Protein AF-A0A060Z4D3-F1 (afdb_monomer)

Radius of gyration: 45.04 Å; Cα contacts (8 Å, |Δi|>4): 225; chains: 1; bounding box: 131×86×107 Å

Solvent-accessible surface area (backbone atoms only — not comparable to full-atom values): 20464 Å² total; per-residue (Å²): 138,86,84,86,81,89,75,94,63,102,64,92,80,82,84,79,84,83,89,61,101,73,79,96,74,87,75,83,79,79,86,71,91,67,90,70,78,66,70,62,70,89,74,88,82,83,79,64,66,68,17,53,52,21,25,15,43,78,57,54,63,92,72,53,80,40,91,81,66,85,78,50,66,38,70,35,57,92,67,20,17,22,75,50,76,39,53,54,74,52,42,72,42,58,60,26,70,83,27,34,21,38,73,72,40,81,51,41,37,49,35,67,27,40,33,52,59,49,34,94,73,32,38,68,62,90,91,60,97,49,67,85,60,59,30,43,64,69,72,80,82,74,84,71,83,74,76,78,78,81,80,88,83,83,87,84,88,84,82,88,82,86,88,84,89,82,85,85,80,92,78,96,79,86,70,67,63,69,59,44,50,72,51,47,52,59,50,51,49,51,56,48,52,51,49,53,51,50,48,52,54,33,51,75,72,71,43,77,86,68,89,71,65,91,67,89,77,92,75,90,85,60,81,69,66,54,61,53,52,50,55,51,51,51,53,50,52,50,56,51,52,50,54,51,51,53,52,50,55,50,52,52,55,49,50,52,52,50,54,52,51,50,57,50,52,53,52,52,52,52,51,51,52,52,53,49,56,50,53,52,51,52,52,52,52,51,52,50,54,50,52,52,52,52,49,53,53,52,49,55,49,53,52,52,52,51,52,52,50,52,51,53,51,51,50,51,50,51,54,55,58,62,66,69,73,116

InterPro domains:
  IPR001368 TNFR/NGFR cysteine-rich region [SM00208] (76-115)
  IPR022248 TNF receptor family, RELT [PF12606] (179-219)
  IPR022333 Tumour necrosis factor receptor 19-like [PR01970] (101-122)
  IPR022333 Tumour necrosis factor receptor 19-like [PR01970] (164-179)
  IPR022333 Tumour necrosis factor receptor 19-like [PTHR47397] (24-228)
  IPR034048 Tumor necrosis factor receptor 19-like, N-terminal [cd13419] (45-136)

pLDDT: mean 71.43, std 21.52, range [27.19, 95.5]

Secondary structure (DSSP, 8-state):
--------SSS---------SS------------------SSSS---PPPB-TTEEESS-GGG---TT----EEEPPTTEE--SSBSSPPEEP--TTTTTEEEEE--BTTBPPEEEEEPTTEEPPTT---TTSPPEEPPP---------------------------------SSHHHHHHHHHHHHHHHHHHHHHHHHHHHHHTT-------S--------THHHHHHHHHHHHHHHHHHHHHHHHHHHHHHHHHHHHHHHHHHHHHHHHHHHHHHHHHHHHHHHHHHHHHHHHHHHHHHHHHHHHHHHHHHHHHHHHHHHTT--

Nearest PDB structures (foldseek):
  5wiw-assembly1_A  TM=8.887E-01  e=3.254E-05  Mus musculus
  5wiw-assembly2_B  TM=8.970E-01  e=5.404E-05  Mus musculus
  5wi8-assembly1_A  TM=8.986E-01  e=4.976E-04  Mus musculus

Mean predicted aligned error: 24.09 Å

Organism: Oncorhynchus mykiss (NCBI:txid8022)

Structure (mmCIF, N/CA/C/O backbone):
data_AF-A0A060Z4D3-F1
#
_entry.id   AF-A0A060Z4D3-F1
#
loop_
_atom_site.group_PDB
_atom_site.id
_atom_site.type_symbol
_atom_site.label_atom_id
_atom_site.label_alt_id
_atom_site.label_comp_id
_atom_site.label_asym_id
_atom_site.label_entity_id
_atom_site.label_seq_id
_atom_site.pdbx_PDB_ins_code
_atom_site.Cartn_x
_atom_site.Cartn_y
_atom_site.Cartn_z
_atom_site.occupancy
_atom_site.B_iso_or_equiv
_atom_site.auth_seq_id
_atom_site.auth_comp_id
_atom_site.auth_asym_id
_atom_site.auth_atom_id
_atom_site.pdbx_PDB_model_num
ATOM 1 N N . SER A 1 1 ? -32.459 4.961 40.097 1.00 31.23 1 SER A N 1
ATOM 2 C CA . SER A 1 1 ? -32.745 3.635 39.519 1.00 31.23 1 SER A CA 1
ATOM 3 C C . SER A 1 1 ? -34.095 3.680 38.837 1.00 31.23 1 SER A C 1
ATOM 5 O O . SER A 1 1 ? -35.096 3.783 39.531 1.00 31.23 1 SER A O 1
ATOM 7 N N . CYS A 1 2 ? -34.129 3.691 37.505 1.00 33.59 2 CYS A N 1
ATOM 8 C CA . CYS A 1 2 ? -35.377 3.679 36.741 1.00 33.59 2 CYS A CA 1
ATOM 9 C C . CYS A 1 2 ? -35.717 2.227 36.400 1.00 33.59 2 CYS A C 1
ATOM 11 O O . CYS A 1 2 ? -34.877 1.517 35.851 1.00 33.59 2 CYS A O 1
ATOM 13 N N . VAL A 1 3 ? -36.917 1.777 36.756 1.00 31.47 3 VAL A N 1
ATOM 14 C CA . VAL A 1 3 ? -37.418 0.454 36.372 1.00 31.47 3 VAL A CA 1
ATOM 15 C C . VAL A 1 3 ? -38.403 0.664 35.229 1.00 31.47 3 VAL A C 1
ATOM 17 O O . VAL A 1 3 ? -39.475 1.224 35.432 1.00 31.47 3 VAL A O 1
ATOM 20 N N . CYS A 1 4 ? -38.024 0.247 34.023 1.00 36.81 4 CYS A N 1
ATOM 21 C CA . CYS A 1 4 ? -38.910 0.230 32.862 1.00 36.81 4 CYS A CA 1
ATOM 22 C C . CYS A 1 4 ? -39.644 -1.116 32.828 1.00 36.81 4 CYS A C 1
ATOM 24 O O . CYS A 1 4 ? -39.004 -2.165 32.751 1.00 36.81 4 CYS A O 1
ATOM 26 N N . VAL A 1 5 ? -40.975 -1.092 32.890 1.00 38.38 5 VAL A N 1
ATOM 27 C CA . VAL A 1 5 ? -41.817 -2.275 32.667 1.00 38.38 5 VAL A CA 1
ATOM 28 C C . VAL A 1 5 ? -42.540 -2.079 31.340 1.00 38.38 5 VAL A C 1
ATOM 30 O O . VAL A 1 5 ? -43.382 -1.194 31.216 1.00 38.38 5 VAL A O 1
ATOM 33 N N . CYS A 1 6 ? -42.191 -2.886 30.340 1.00 35.53 6 CYS A N 1
ATOM 34 C CA . CYS A 1 6 ? -42.840 -2.881 29.033 1.00 35.53 6 CYS A CA 1
ATOM 35 C C . CYS A 1 6 ? -44.000 -3.884 29.051 1.00 35.53 6 CYS A C 1
ATOM 37 O O . CYS A 1 6 ? -43.762 -5.089 29.132 1.00 35.53 6 CYS A O 1
ATOM 39 N N . VAL A 1 7 ? -45.242 -3.405 28.967 1.00 36.91 7 VAL A N 1
ATOM 40 C CA . VAL A 1 7 ? -46.417 -4.251 28.704 1.00 36.91 7 VAL A CA 1
ATOM 41 C C . VAL A 1 7 ? -46.910 -3.925 27.298 1.00 36.91 7 VAL A C 1
ATOM 43 O O . VAL A 1 7 ? -47.272 -2.788 27.006 1.00 36.91 7 VAL A O 1
ATOM 46 N N . CYS A 1 8 ? -46.868 -4.912 26.405 1.00 38.09 8 CYS A N 1
ATOM 47 C CA . CYS A 1 8 ? -47.249 -4.760 25.006 1.00 38.09 8 CYS A CA 1
ATOM 48 C C . CYS A 1 8 ? -48.776 -4.673 24.861 1.00 38.09 8 CYS A C 1
ATOM 50 O O . CYS A 1 8 ? -49.444 -5.698 24.762 1.00 38.09 8 CYS A O 1
ATOM 52 N N . VAL A 1 9 ? -49.321 -3.458 24.792 1.00 41.59 9 VAL A N 1
ATOM 53 C CA . VAL A 1 9 ? -50.637 -3.189 24.190 1.00 41.59 9 VAL A CA 1
ATOM 54 C C . VAL A 1 9 ? -50.490 -1.947 23.314 1.00 41.59 9 VAL A C 1
ATOM 56 O O . VAL A 1 9 ? -50.488 -0.847 23.839 1.00 41.59 9 VAL A O 1
ATOM 59 N N . CYS A 1 10 ? -50.271 -2.168 22.014 1.00 45.47 10 CYS A N 1
ATOM 60 C CA . CYS A 1 10 ? -50.339 -1.325 20.798 1.00 45.47 10 CYS A CA 1
ATOM 61 C C . CYS A 1 10 ? -50.338 0.231 20.816 1.00 45.47 10 CYS A C 1
ATOM 63 O O . CYS A 1 10 ? -50.524 0.819 19.756 1.00 45.47 10 CYS A O 1
ATOM 65 N N . VAL A 1 11 ? -50.079 0.933 21.917 1.00 41.41 11 VAL A N 1
ATOM 66 C CA . VAL A 1 11 ? -49.864 2.385 21.977 1.00 41.41 11 VAL A CA 1
ATOM 67 C C . VAL A 1 11 ? -48.803 2.644 23.045 1.00 41.41 11 VAL A C 1
ATOM 69 O O . VAL A 1 11 ? -49.048 2.484 24.239 1.00 41.41 11 VAL A O 1
ATOM 72 N N . CYS A 1 12 ? -47.593 3.007 22.627 1.00 40.62 12 CYS A N 1
ATOM 73 C CA . CYS A 1 12 ? -46.496 3.295 23.547 1.00 40.62 12 CYS A CA 1
ATOM 74 C C . CYS A 1 12 ? -46.730 4.651 24.230 1.00 40.62 12 CYS A C 1
ATOM 76 O O . CYS A 1 12 ? -46.346 5.689 23.697 1.00 40.62 12 CYS A O 1
ATOM 78 N N . VAL A 1 13 ? -47.355 4.657 25.409 1.00 43.16 13 VAL A N 1
ATOM 79 C CA . VAL A 1 13 ? -47.383 5.838 26.285 1.00 43.16 13 VAL A CA 1
ATOM 80 C C . VAL A 1 13 ? -46.196 5.749 27.241 1.00 43.16 13 VAL A C 1
ATOM 82 O O . VAL A 1 13 ? -46.214 4.989 28.207 1.00 43.16 13 VAL A O 1
ATOM 85 N N . CYS A 1 14 ? -45.142 6.513 26.963 1.00 44.59 14 CYS A N 1
ATOM 86 C CA . CYS A 1 14 ? -43.967 6.605 27.826 1.00 44.59 14 CYS A CA 1
ATOM 87 C C . CYS A 1 14 ? -44.149 7.765 28.816 1.00 44.59 14 CYS A C 1
ATOM 89 O O . CYS A 1 14 ? -44.070 8.926 28.422 1.00 44.59 14 CYS A O 1
ATOM 91 N N . VAL A 1 15 ? -44.374 7.469 30.100 1.00 44.62 15 VAL A N 1
ATOM 92 C CA . VAL A 1 15 ? -44.356 8.479 31.173 1.00 44.62 15 VAL A CA 1
ATOM 93 C C . VAL A 1 15 ? -42.999 8.427 31.870 1.00 44.62 15 VAL A C 1
ATOM 95 O O . VAL A 1 15 ? -42.682 7.461 32.562 1.00 44.62 15 VAL A O 1
ATOM 98 N N . CYS A 1 16 ? -42.186 9.465 31.683 1.00 44.50 16 CYS A N 1
ATOM 99 C CA . CYS A 1 16 ? -40.881 9.598 32.326 1.00 44.50 16 CYS A CA 1
ATOM 100 C C . CYS A 1 16 ? -41.020 10.433 33.607 1.00 44.50 16 CYS A C 1
ATOM 102 O O . CYS A 1 16 ? -41.331 11.619 33.536 1.00 44.50 16 CYS A O 1
ATOM 104 N N . VAL A 1 17 ? -40.763 9.837 34.776 1.00 42.69 17 VAL A N 1
ATOM 105 C CA . VAL A 1 17 ? -40.656 10.571 36.049 1.00 42.69 17 VAL A CA 1
ATOM 106 C C . VAL A 1 17 ? -39.181 10.684 36.422 1.00 42.69 17 VAL A C 1
ATOM 108 O O . VAL A 1 17 ? -38.545 9.700 36.800 1.00 42.69 17 VAL A O 1
ATOM 111 N N . CYS A 1 18 ? -38.629 11.888 36.302 1.00 42.16 18 CYS A N 1
ATOM 112 C CA . CYS A 1 18 ? -37.264 12.199 36.713 1.00 42.16 18 CYS A CA 1
ATOM 113 C C . CYS A 1 18 ? -37.275 12.674 38.172 1.00 42.16 18 CYS A C 1
ATOM 115 O O . CYS A 1 18 ? -37.871 13.704 38.474 1.00 42.16 18 CYS A O 1
ATOM 117 N N . VAL A 1 19 ? -36.605 11.953 39.075 1.00 44.62 19 VAL A N 1
ATOM 118 C CA . VAL A 1 19 ? -36.367 12.425 40.449 1.00 44.62 19 VAL A CA 1
ATOM 119 C C . VAL A 1 19 ? -34.944 12.966 40.529 1.00 44.62 19 VAL A C 1
ATOM 121 O O . VAL A 1 19 ? -34.000 12.234 40.819 1.00 44.62 19 VAL A O 1
ATOM 124 N N . SER A 1 20 ? -34.801 14.256 40.246 1.00 48.25 20 SER A N 1
ATOM 125 C CA . SER A 1 20 ? -33.625 15.046 40.617 1.00 48.25 20 SER A CA 1
ATOM 126 C C . SER A 1 20 ? -34.004 15.856 41.857 1.00 48.25 20 SER A C 1
ATOM 128 O O . SER A 1 20 ? -35.087 16.429 41.898 1.00 48.25 20 SER A O 1
ATOM 130 N N . LEU A 1 21 ? -33.146 15.878 42.880 1.00 49.09 21 LEU A N 1
ATOM 131 C CA . LEU A 1 21 ? -33.473 16.311 44.250 1.00 49.09 21 LEU A CA 1
ATOM 132 C C . LEU A 1 21 ? -33.907 17.777 44.447 1.00 49.09 21 LEU A C 1
ATOM 134 O O . LEU A 1 21 ? -34.144 18.162 45.584 1.00 49.09 21 LEU A O 1
ATOM 138 N N . PHE A 1 22 ? -34.076 18.588 43.406 1.00 51.06 22 PHE A N 1
ATOM 139 C CA . PHE A 1 22 ? -34.647 19.925 43.542 1.00 51.06 22 PHE A CA 1
ATOM 140 C C . PHE A 1 22 ? -35.508 20.268 42.319 1.00 51.06 22 PHE A C 1
ATOM 142 O O . PHE A 1 22 ? -35.027 20.261 41.191 1.00 51.06 22 PHE A O 1
ATOM 149 N N . VAL A 1 23 ? -36.768 20.626 42.599 1.00 47.84 23 VAL A N 1
ATOM 150 C CA . VAL A 1 23 ? -37.817 21.144 41.698 1.00 47.84 23 VAL A CA 1
ATOM 151 C C . VAL A 1 23 ? -38.606 20.086 40.908 1.00 47.84 23 VAL A C 1
ATOM 153 O O . VAL A 1 23 ? -38.237 19.640 39.826 1.00 47.84 23 VAL A O 1
ATOM 156 N N . SER A 1 24 ? -39.774 19.746 41.457 1.00 47.41 24 SER A N 1
ATOM 157 C CA . SER A 1 24 ? -40.829 18.947 40.834 1.00 47.41 24 SER A CA 1
ATOM 158 C C . SER A 1 24 ? -41.485 19.703 39.671 1.00 47.41 24 SER A C 1
ATOM 160 O O . SER A 1 24 ? -42.447 20.440 39.880 1.00 47.41 24 SER A O 1
ATOM 162 N N . LEU A 1 25 ? -41.006 19.504 38.442 1.00 44.41 25 LEU A N 1
ATOM 163 C CA . LEU A 1 25 ? -41.767 19.845 37.237 1.00 44.41 25 LEU A CA 1
ATOM 164 C C . LEU A 1 25 ? -42.077 18.559 36.463 1.00 44.41 25 LEU A C 1
ATOM 166 O O . LEU A 1 25 ? -41.190 17.924 35.896 1.00 44.41 25 LEU A O 1
ATOM 170 N N . ILE A 1 26 ? -43.346 18.153 36.474 1.00 44.41 26 ILE A N 1
ATOM 171 C CA . ILE A 1 26 ? -43.840 17.021 35.688 1.00 44.41 26 ILE A CA 1
ATOM 172 C C . ILE A 1 26 ? -44.127 17.549 34.278 1.00 44.41 26 ILE A C 1
ATOM 174 O O . ILE A 1 26 ? -45.159 18.176 34.050 1.00 44.41 26 ILE A O 1
ATOM 178 N N . CYS A 1 27 ? -43.223 17.312 33.327 1.00 41.12 27 CYS A N 1
ATOM 179 C CA . CYS A 1 27 ? -43.513 17.531 31.909 1.00 41.12 27 CYS A CA 1
ATOM 180 C C . CYS A 1 27 ? -44.218 16.292 31.344 1.00 41.12 27 CYS A C 1
ATOM 182 O O . CYS A 1 27 ? -43.591 15.252 31.147 1.00 41.12 27 CYS A O 1
ATOM 184 N N . VAL A 1 28 ? -45.521 16.402 31.073 1.00 41.00 28 VAL A N 1
ATOM 185 C CA . VAL A 1 28 ? -46.269 15.398 30.304 1.00 41.00 28 VAL A CA 1
ATOM 186 C C . VAL A 1 28 ? -46.227 15.807 28.834 1.00 41.00 28 VAL A C 1
ATOM 188 O O . VAL A 1 28 ? -46.957 16.697 28.407 1.00 41.00 28 VAL A O 1
ATOM 191 N N . CYS A 1 29 ? -45.355 15.171 28.055 1.00 40.72 29 CYS A N 1
ATOM 192 C CA . CYS A 1 29 ? -45.309 15.358 26.608 1.00 40.72 29 CYS A CA 1
ATOM 193 C C . CYS A 1 29 ? -46.289 14.377 25.952 1.00 40.72 29 CYS A C 1
ATOM 195 O O . CYS A 1 29 ? -46.019 13.179 25.889 1.00 40.72 29 CYS A O 1
ATOM 197 N N . VAL A 1 30 ? -47.426 14.872 25.461 1.00 39.94 30 VAL A N 1
ATOM 198 C CA . VAL A 1 30 ? -48.317 14.100 24.586 1.00 39.94 30 VAL A CA 1
ATOM 199 C C . VAL A 1 30 ? -47.843 14.303 23.151 1.00 39.94 30 VAL A C 1
ATOM 201 O O . VAL A 1 30 ? -48.068 15.357 22.561 1.00 39.94 30 VAL A O 1
ATOM 204 N N . CYS A 1 31 ? -47.167 13.308 22.580 1.00 36.72 31 CYS A N 1
ATOM 205 C CA . CYS A 1 31 ? -46.849 13.305 21.155 1.00 36.72 31 CYS A CA 1
ATOM 206 C C . CYS A 1 31 ? -48.092 12.869 20.368 1.00 36.72 31 CYS A C 1
ATOM 208 O O . CYS A 1 31 ? -48.265 11.696 20.045 1.00 36.72 31 CYS A O 1
ATOM 210 N N . SER A 1 32 ? -48.984 13.814 20.078 1.00 41.00 32 SER A N 1
ATOM 211 C CA . SER A 1 32 ? -49.997 13.647 19.037 1.00 41.00 32 SER A CA 1
ATOM 212 C C . SER A 1 32 ? -49.324 13.730 17.667 1.00 41.00 32 SER A C 1
ATOM 214 O O . SER A 1 32 ? -48.577 14.672 17.415 1.00 41.00 32 SER A O 1
ATOM 216 N N . GLY A 1 33 ? -49.599 12.723 16.831 1.00 50.44 33 GLY A N 1
ATOM 217 C CA . GLY A 1 33 ? -49.175 12.554 15.440 1.00 50.44 33 GLY A CA 1
ATOM 218 C C . GLY A 1 33 ? -48.503 13.758 14.784 1.00 50.44 33 GLY A C 1
ATOM 219 O O . GLY A 1 33 ? -49.156 14.717 14.386 1.00 50.44 33 GLY A O 1
ATOM 220 N N . GLY A 1 34 ? -47.196 13.646 14.603 1.00 35.75 34 GLY A N 1
ATOM 221 C CA . GLY A 1 34 ? -46.435 14.432 13.650 1.00 35.75 34 GLY A CA 1
ATOM 222 C C . GLY A 1 34 ? -45.446 13.482 13.004 1.00 35.75 34 GLY A C 1
ATOM 223 O O . GLY A 1 34 ? -44.707 12.800 13.711 1.00 35.75 34 GLY A O 1
ATOM 224 N N . THR A 1 35 ? -45.473 13.382 11.679 1.00 45.06 35 THR A N 1
ATOM 225 C CA . THR A 1 35 ? -44.441 12.716 10.885 1.00 45.06 35 THR A CA 1
ATOM 226 C C . THR A 1 35 ? -43.107 13.376 11.203 1.00 45.06 35 THR A C 1
ATOM 228 O O . THR A 1 35 ? -42.775 14.430 10.661 1.00 45.06 35 THR A O 1
ATOM 231 N N . VAL A 1 36 ? -42.370 12.790 12.141 1.00 33.16 36 VAL A N 1
ATOM 232 C CA . VAL A 1 36 ? -41.003 13.193 12.431 1.00 33.16 36 VAL A CA 1
ATOM 233 C C . VAL A 1 36 ? -40.194 12.757 11.220 1.00 33.16 36 VAL A C 1
ATOM 235 O O . VAL A 1 36 ? -39.995 11.564 10.997 1.00 33.16 36 VAL A O 1
ATOM 238 N N . ALA A 1 37 ? -39.792 13.726 10.399 1.00 42.56 37 ALA A N 1
ATOM 239 C CA . ALA A 1 37 ? -38.756 13.514 9.407 1.00 42.56 37 ALA A CA 1
ATOM 240 C C . ALA A 1 37 ? -37.524 13.007 10.163 1.00 42.56 37 ALA A C 1
ATOM 242 O O . ALA A 1 37 ? -36.901 13.747 10.925 1.00 42.56 37 ALA A O 1
ATOM 243 N N . VAL A 1 38 ? -37.247 11.710 10.025 1.00 35.78 38 VAL A N 1
ATOM 244 C CA . VAL A 1 38 ? -36.093 11.066 10.639 1.00 35.78 38 VAL A CA 1
ATOM 245 C C . VAL A 1 38 ? -34.863 11.690 10.003 1.00 35.78 38 VAL A C 1
ATOM 247 O O . VAL A 1 38 ? -34.553 11.463 8.835 1.00 35.78 38 VAL A O 1
ATOM 250 N N . GLN A 1 39 ? -34.185 12.527 10.779 1.00 37.69 39 GLN A N 1
ATOM 251 C CA . GLN A 1 39 ? -32.844 12.970 10.465 1.00 37.69 39 GLN A CA 1
ATOM 252 C C . GLN A 1 39 ? -31.949 11.732 10.532 1.00 37.69 39 GLN A C 1
ATOM 254 O O . GLN A 1 39 ? -31.724 11.180 11.611 1.00 37.69 39 GLN A O 1
ATOM 259 N N . CYS A 1 40 ? -31.487 11.263 9.375 1.00 40.09 40 CYS A N 1
ATOM 260 C CA . CYS A 1 40 ? -30.602 10.110 9.264 1.00 40.09 40 CYS A CA 1
ATOM 261 C C . CYS A 1 40 ? -29.236 10.431 9.896 1.00 40.09 40 CYS A C 1
ATOM 263 O O . CYS A 1 40 ? -28.285 10.793 9.213 1.00 40.09 40 CYS A O 1
ATOM 265 N N . ARG A 1 41 ? -29.113 10.270 11.219 1.00 44.12 41 ARG A N 1
ATOM 266 C CA . ARG A 1 41 ? -27.826 10.056 11.892 1.00 44.12 41 ARG A CA 1
ATOM 267 C C . ARG A 1 41 ? -27.754 8.592 12.298 1.00 44.12 41 ARG A C 1
ATOM 269 O O . ARG A 1 41 ? -28.087 8.241 13.422 1.00 44.12 41 ARG A O 1
ATOM 276 N N . TRP A 1 42 ? -27.393 7.786 11.299 1.00 48.72 42 TRP A N 1
ATOM 277 C CA . TRP A 1 42 ? -27.174 6.338 11.290 1.00 48.72 42 TRP A CA 1
ATOM 278 C C . TRP A 1 42 ? -27.560 5.604 12.589 1.00 48.72 42 TRP A C 1
ATOM 280 O O . TRP A 1 42 ? -26.774 5.462 13.524 1.00 48.72 42 TRP A O 1
ATOM 290 N N . GLY A 1 43 ? -28.816 5.162 12.611 1.00 39.72 43 GLY A N 1
ATOM 291 C CA . GLY A 1 43 ? -29.463 4.382 13.658 1.00 39.72 43 GLY A CA 1
ATOM 292 C C . GLY A 1 43 ? -30.906 4.131 13.222 1.00 39.72 43 GLY A C 1
ATOM 293 O O . GLY A 1 43 ? -31.718 5.040 13.296 1.00 39.72 43 GLY A O 1
ATOM 294 N N . GLU A 1 44 ? -31.156 2.929 12.693 1.00 41.31 44 GLU A N 1
ATOM 295 C CA . GLU A 1 44 ? -32.434 2.392 12.183 1.00 41.31 44 GLU A CA 1
ATOM 296 C C . GLU A 1 44 ? -33.148 3.212 11.078 1.00 41.31 44 GLU A C 1
ATOM 298 O O . GLU A 1 44 ? -33.860 4.175 11.342 1.00 41.31 44 GLU A O 1
ATOM 303 N N . GLY A 1 45 ? -33.024 2.762 9.815 1.00 52.31 45 GLY A N 1
ATOM 304 C CA . GLY A 1 45 ? -34.040 3.031 8.778 1.00 52.31 45 GLY A CA 1
ATOM 305 C C . GLY A 1 45 ? -33.664 3.882 7.556 1.00 52.31 45 GLY A C 1
ATOM 306 O O . GLY A 1 45 ? -34.564 4.258 6.811 1.00 52.31 45 GLY A O 1
ATOM 307 N N . CYS A 1 46 ? -32.389 4.184 7.295 1.00 57.62 46 CYS A N 1
ATOM 308 C CA . CYS A 1 46 ? -32.012 4.864 6.047 1.00 57.62 46 CYS A CA 1
ATOM 309 C C . CYS A 1 46 ? -32.007 3.848 4.888 1.00 57.62 46 CYS A C 1
ATOM 311 O O . CYS A 1 46 ? -31.155 2.963 4.846 1.00 57.62 46 CYS A O 1
ATOM 313 N N . VAL A 1 47 ? -32.982 3.946 3.979 1.00 65.00 47 VAL A N 1
ATOM 314 C CA . VAL A 1 47 ? -33.052 3.121 2.761 1.00 65.00 47 VAL A CA 1
ATOM 315 C C . VAL A 1 47 ? -32.155 3.764 1.706 1.00 65.00 47 VAL A C 1
ATOM 317 O O . VAL A 1 47 ? -32.453 4.857 1.225 1.00 65.00 47 VAL A O 1
ATOM 320 N N . CYS A 1 48 ? -31.035 3.116 1.384 1.00 74.88 48 CYS A N 1
ATOM 321 C CA . CYS A 1 48 ? -30.166 3.548 0.293 1.00 74.88 48 CYS A CA 1
ATOM 322 C C . CYS A 1 48 ? -30.846 3.271 -1.060 1.00 74.88 48 CYS A C 1
ATOM 324 O O . CYS A 1 48 ? -31.568 2.283 -1.208 1.00 74.88 48 CYS A O 1
ATOM 326 N N . LEU A 1 49 ? -30.625 4.146 -2.043 1.00 81.94 49 LEU A N 1
ATOM 327 C CA . LEU A 1 49 ? -31.089 3.910 -3.407 1.00 81.94 49 LEU A CA 1
ATOM 328 C C . LEU A 1 49 ? -30.196 2.859 -4.072 1.00 81.94 49 LEU A C 1
ATOM 330 O O . LEU A 1 49 ? -29.005 3.098 -4.254 1.00 81.94 49 LEU A O 1
ATOM 334 N N . GLU A 1 50 ? -30.791 1.743 -4.480 1.00 87.81 50 GLU A N 1
ATOM 335 C CA . GLU A 1 50 ? -30.110 0.716 -5.263 1.00 87.81 50 GLU A CA 1
ATOM 336 C C . GLU A 1 50 ? -30.159 1.060 -6.756 1.00 87.81 50 GLU A C 1
ATOM 338 O O . GLU A 1 50 ? -31.221 1.347 -7.325 1.00 87.81 50 GLU A O 1
ATOM 343 N N . CYS A 1 51 ? -28.993 1.034 -7.392 1.00 89.12 51 CYS A N 1
ATOM 344 C CA . CYS A 1 51 ? -28.815 1.327 -8.802 1.00 89.12 51 CYS A CA 1
ATOM 345 C C . CYS A 1 51 ? -28.489 0.047 -9.582 1.00 89.12 51 CYS A C 1
ATOM 347 O O . CYS A 1 51 ? -27.841 -0.858 -9.059 1.00 89.12 51 CYS A O 1
ATOM 349 N N . PRO A 1 52 ? -28.945 -0.065 -10.842 1.00 92.25 52 PRO A N 1
ATOM 350 C CA . PRO A 1 52 ? -28.597 -1.199 -11.686 1.00 92.25 52 PRO A CA 1
ATOM 351 C C . PRO A 1 52 ? -27.131 -1.153 -12.111 1.00 92.25 52 PRO A C 1
ATOM 353 O O . PRO A 1 52 ? -26.522 -0.085 -12.139 1.00 92.25 52 PRO A O 1
ATOM 356 N N . SER A 1 53 ? -26.609 -2.307 -12.541 1.00 94.62 53 SER A N 1
ATOM 357 C CA . SER A 1 53 ? -25.254 -2.424 -13.094 1.00 94.62 53 SER A CA 1
ATOM 358 C C . SER A 1 53 ? -24.949 -1.290 -14.079 1.00 94.62 53 SER A C 1
ATOM 360 O O . SER A 1 53 ? -25.808 -0.890 -14.875 1.00 94.62 53 SER A O 1
ATOM 362 N N . GLY A 1 54 ? -23.723 -0.783 -14.044 1.00 92.50 54 GLY A N 1
ATOM 363 C CA . GLY A 1 54 ? -23.300 0.371 -14.832 1.00 92.50 54 GLY A CA 1
ATOM 364 C C . GLY A 1 54 ? -23.845 1.719 -14.390 1.00 92.50 54 GLY A C 1
ATOM 365 O O . GLY A 1 54 ? -23.642 2.702 -15.110 1.00 92.50 54 GLY A O 1
ATOM 366 N N . GLN A 1 55 ? -24.490 1.788 -13.228 1.00 93.38 55 GLN A N 1
ATOM 367 C CA . GLN A 1 55 ? -24.897 3.035 -12.604 1.00 93.38 55 GLN A CA 1
ATOM 368 C C . GLN A 1 55 ? -24.488 3.077 -11.130 1.00 93.38 55 GLN A C 1
ATOM 370 O O . GLN A 1 55 ? -24.404 2.045 -10.474 1.00 93.38 55 GLN A O 1
ATOM 375 N N . GLU A 1 56 ? -24.275 4.285 -10.620 1.00 91.25 56 GLU A N 1
ATOM 376 C CA . GLU A 1 56 ? -24.037 4.576 -9.208 1.00 91.25 56 GLU A CA 1
ATOM 377 C C . GLU A 1 56 ? -24.953 5.702 -8.711 1.00 91.25 56 GLU A C 1
ATOM 379 O O . GLU A 1 56 ? -25.423 6.529 -9.504 1.00 91.25 56 GLU A O 1
ATOM 384 N N . PRO A 1 57 ? -25.211 5.780 -7.398 1.00 88.31 57 PRO A N 1
ATOM 385 C CA . PRO A 1 57 ? -25.890 6.921 -6.803 1.00 88.31 57 PRO A CA 1
ATOM 386 C C . PRO A 1 57 ? -25.062 8.210 -6.958 1.00 88.31 57 PRO A C 1
ATOM 388 O O . PRO A 1 57 ? -23.881 8.230 -6.624 1.00 88.31 57 PRO A O 1
ATOM 391 N N . ILE A 1 58 ? -25.688 9.325 -7.370 1.00 86.19 58 ILE A N 1
ATOM 392 C CA . ILE A 1 58 ? -25.011 10.644 -7.494 1.00 86.19 58 ILE A CA 1
ATOM 393 C C . ILE A 1 58 ? -24.324 11.078 -6.185 1.00 86.19 58 ILE A C 1
ATOM 395 O O . ILE A 1 58 ? -23.338 11.815 -6.196 1.00 86.19 58 ILE A O 1
ATOM 399 N N . LYS A 1 59 ? -24.857 10.638 -5.044 1.00 82.50 59 LYS A N 1
ATOM 400 C CA . LYS A 1 59 ? -24.254 10.814 -3.725 1.00 82.50 59 LYS A CA 1
ATOM 401 C C . LYS A 1 59 ? -24.142 9.461 -3.053 1.00 82.50 59 LYS A C 1
ATOM 403 O O . LYS A 1 59 ? -25.099 8.691 -3.054 1.00 82.50 59 LYS A O 1
ATOM 408 N N . ALA A 1 60 ? -22.997 9.214 -2.427 1.00 80.00 60 ALA A N 1
ATOM 409 C CA . ALA A 1 60 ? -22.800 8.044 -1.584 1.00 80.00 60 ALA A CA 1
ATOM 410 C C . ALA A 1 60 ? -23.908 7.945 -0.529 1.00 80.00 60 ALA A C 1
ATOM 412 O O . ALA A 1 60 ? -24.296 8.973 0.028 1.00 80.00 60 ALA A O 1
ATOM 413 N N . CYS A 1 61 ? -24.338 6.734 -0.166 1.00 75.19 61 CYS A N 1
ATOM 414 C CA . CYS A 1 61 ? -25.392 6.579 0.843 1.00 75.19 61 CYS A CA 1
ATOM 415 C C . CYS A 1 61 ? -25.043 7.241 2.198 1.00 75.19 61 CYS A C 1
ATOM 417 O O . CYS A 1 61 ? -25.920 7.758 2.884 1.00 75.19 61 CYS A O 1
ATOM 419 N N . TRP A 1 62 ? -23.758 7.320 2.563 1.00 69.56 62 TRP A N 1
ATOM 420 C CA . TRP A 1 62 ? -23.306 7.988 3.793 1.00 69.56 62 TRP A CA 1
ATOM 421 C C . TRP A 1 62 ? -23.349 9.526 3.741 1.00 69.56 62 TRP A C 1
ATOM 423 O O . TRP A 1 62 ? -23.210 10.170 4.777 1.00 69.56 62 TRP A O 1
ATOM 433 N N . GLN A 1 63 ? -23.527 10.117 2.556 1.00 71.88 63 GLN A N 1
ATOM 434 C CA . GLN A 1 63 ? -23.520 11.566 2.325 1.00 71.88 63 GLN A CA 1
ATOM 435 C C . GLN A 1 63 ? -24.936 12.149 2.151 1.00 71.88 63 GLN A C 1
ATOM 437 O O . GLN A 1 63 ? -25.096 13.320 1.812 1.00 71.88 63 GLN A O 1
ATOM 442 N N . VAL A 1 64 ? -25.971 11.331 2.355 1.00 68.12 64 VAL A N 1
ATOM 443 C CA . VAL A 1 64 ? -27.376 11.726 2.221 1.00 68.12 64 VAL A CA 1
ATOM 444 C C . VAL A 1 64 ? -27.832 12.389 3.518 1.00 68.12 64 VAL A C 1
ATOM 446 O O . VAL A 1 64 ? -27.894 11.746 4.564 1.00 68.12 64 VAL A O 1
ATOM 449 N N . GLU A 1 65 ? -28.165 13.678 3.459 1.00 63.09 65 GLU A N 1
ATOM 450 C CA . GLU A 1 65 ? -28.496 14.469 4.655 1.00 63.09 65 GLU A CA 1
ATOM 451 C C . GLU A 1 65 ? -29.962 14.311 5.108 1.00 63.09 65 GLU A C 1
ATOM 453 O O . GLU A 1 65 ? -30.306 14.707 6.226 1.00 63.09 65 GLU A O 1
ATOM 458 N N . GLY A 1 66 ? -30.836 13.675 4.309 1.00 56.41 66 GLY A N 1
ATOM 459 C CA . GLY A 1 66 ? -32.195 13.365 4.755 1.00 56.41 66 GLY A CA 1
ATOM 460 C C . GLY A 1 66 ? -33.146 12.709 3.738 1.00 56.41 66 GLY A C 1
ATOM 461 O O . GLY A 1 66 ? -32.845 12.616 2.550 1.00 56.41 66 GLY A O 1
ATOM 462 N N . PRO A 1 67 ? -34.344 12.296 4.199 1.00 52.28 67 PRO A N 1
ATOM 463 C CA . PRO A 1 67 ? -35.331 11.502 3.447 1.00 52.28 67 PRO A CA 1
ATOM 464 C C . PRO A 1 67 ? -36.079 12.257 2.327 1.00 52.28 67 PRO A C 1
ATOM 466 O O . PRO A 1 67 ? -36.981 11.697 1.709 1.00 52.28 67 PRO A O 1
ATOM 469 N N . GLY A 1 68 ? -35.744 13.527 2.080 1.00 55.34 68 GLY A N 1
ATOM 470 C CA . GLY A 1 68 ? -36.326 14.356 1.015 1.00 55.34 68 GLY A CA 1
ATOM 471 C C . GLY A 1 68 ? -35.378 14.625 -0.156 1.00 55.34 68 GLY A C 1
ATOM 472 O O . GLY A 1 68 ? -35.752 15.326 -1.094 1.00 55.34 68 GLY A O 1
ATOM 473 N N . GLU A 1 69 ? -34.152 14.103 -0.106 1.00 62.53 69 GLU A N 1
ATOM 474 C CA . GLU A 1 69 ? -33.189 14.265 -1.186 1.00 62.53 69 GLU A CA 1
ATOM 475 C C . GLU A 1 69 ? -33.426 13.194 -2.256 1.00 62.53 69 GLU A C 1
ATOM 477 O O . GLU A 1 69 ? -33.210 12.003 -2.035 1.00 62.53 69 GLU A O 1
ATOM 482 N N . ALA A 1 70 ? -33.916 13.614 -3.425 1.00 62.78 70 ALA A N 1
ATOM 483 C CA . ALA A 1 70 ? -34.146 12.725 -4.557 1.00 62.78 70 ALA A CA 1
ATOM 484 C C . ALA A 1 70 ? -32.804 12.305 -5.179 1.00 62.78 70 ALA A C 1
ATOM 486 O O . ALA A 1 70 ? -32.315 12.920 -6.129 1.00 62.78 70 ALA A O 1
ATOM 487 N N . ILE A 1 71 ? -32.202 11.254 -4.627 1.00 73.25 71 ILE A N 1
ATOM 488 C CA . ILE A 1 71 ? -31.022 10.603 -5.195 1.00 73.25 71 ILE A CA 1
ATOM 489 C C . ILE A 1 71 ? -31.443 9.949 -6.512 1.00 73.25 71 ILE A C 1
ATOM 491 O O . ILE A 1 71 ? -32.513 9.347 -6.612 1.00 73.25 71 ILE A O 1
ATOM 495 N N . ARG A 1 72 ? -30.616 10.091 -7.547 1.00 86.19 72 ARG A N 1
ATOM 496 C CA . ARG A 1 72 ? -30.812 9.423 -8.837 1.00 86.19 72 ARG A CA 1
ATOM 497 C C . ARG A 1 72 ? -29.572 8.602 -9.148 1.00 86.19 72 ARG A C 1
ATOM 499 O O . ARG A 1 72 ? -28.481 8.923 -8.676 1.00 86.19 72 ARG A O 1
ATOM 506 N N . CYS A 1 73 ? -29.762 7.572 -9.956 1.00 90.31 73 CYS A N 1
ATOM 507 C CA . CYS A 1 73 ? -28.666 6.801 -10.508 1.00 90.31 73 CYS A CA 1
ATOM 508 C C . CYS A 1 73 ? -28.063 7.548 -11.701 1.00 90.31 73 CYS A C 1
ATOM 510 O O . CYS A 1 73 ? -28.785 8.086 -12.546 1.00 90.31 73 CYS A O 1
ATOM 512 N N . GLN A 1 74 ? -26.740 7.587 -11.754 1.00 93.06 74 GLN A N 1
ATOM 513 C CA . GLN A 1 74 ? -25.955 8.136 -12.849 1.00 93.06 74 GLN A CA 1
ATOM 514 C C . GLN A 1 74 ? -25.070 7.033 -13.430 1.00 93.06 74 GLN A C 1
ATOM 516 O O . GLN A 1 74 ? -24.657 6.130 -12.716 1.00 93.06 74 GLN A O 1
ATOM 521 N N . SER A 1 75 ? -24.783 7.081 -14.732 1.00 95.06 75 SER A N 1
ATOM 522 C CA . SER A 1 75 ? -23.874 6.126 -15.374 1.00 95.06 75 SER A CA 1
ATOM 523 C C . SER A 1 75 ? -22.465 6.194 -14.788 1.00 95.06 75 SER A C 1
ATOM 525 O O . SER A 1 75 ? -21.955 7.293 -14.566 1.00 95.06 75 SER A O 1
ATOM 527 N N . CYS A 1 76 ? -21.828 5.030 -14.623 1.00 95.50 76 CYS A N 1
ATOM 528 C CA . CYS A 1 76 ? -20.453 4.953 -14.134 1.00 95.50 76 CYS A CA 1
ATOM 529 C C . CYS A 1 76 ? -19.506 5.832 -14.976 1.00 95.50 76 CYS A C 1
ATOM 531 O O . CYS A 1 76 ? -19.553 5.773 -16.214 1.00 95.50 76 CYS A O 1
ATOM 533 N N . PRO A 1 77 ? -18.620 6.621 -14.344 1.00 94.62 77 PRO A N 1
ATOM 534 C CA . PRO A 1 77 ? -17.612 7.401 -15.045 1.00 94.62 77 PRO A CA 1
ATOM 535 C C . PRO A 1 77 ? -16.601 6.501 -15.768 1.00 94.62 77 PRO A C 1
ATOM 537 O O . PRO A 1 77 ? -16.408 5.327 -15.437 1.00 94.62 77 PRO A O 1
ATOM 540 N N . ALA A 1 78 ? -15.925 7.066 -16.769 1.00 93.25 78 ALA A N 1
ATOM 541 C CA . ALA A 1 78 ? -14.944 6.338 -17.567 1.00 93.25 78 ALA A CA 1
ATOM 542 C C . ALA A 1 78 ? -13.838 5.728 -16.686 1.00 93.25 78 ALA A C 1
ATOM 544 O O . ALA A 1 78 ? -13.248 6.412 -15.852 1.00 93.25 78 ALA A O 1
ATOM 545 N N . GLY A 1 79 ? -13.547 4.443 -16.902 1.00 92.25 79 GLY A N 1
ATOM 546 C CA . GLY A 1 79 ? -12.573 3.690 -16.106 1.00 92.25 79 GLY A CA 1
ATOM 547 C C . GLY A 1 79 ? -13.139 3.060 -14.830 1.00 92.25 79 GLY A C 1
ATOM 548 O O . GLY A 1 79 ? -12.358 2.545 -14.032 1.00 92.25 79 GLY A O 1
ATOM 549 N N . THR A 1 80 ? -14.460 3.089 -14.627 1.00 95.06 80 THR A N 1
ATOM 550 C CA . THR A 1 80 ? -15.140 2.424 -13.506 1.00 95.06 80 THR A CA 1
ATOM 551 C C . THR A 1 80 ? -16.304 1.549 -13.979 1.00 95.06 80 THR A C 1
ATOM 553 O O . THR A 1 80 ? -16.778 1.689 -15.110 1.00 95.06 80 THR A O 1
ATOM 556 N N . PHE A 1 81 ? -16.758 0.636 -13.120 1.00 95.25 81 PHE A N 1
ATOM 557 C CA . PHE A 1 81 ? -17.873 -0.265 -13.381 1.00 95.25 81 PHE A CA 1
ATOM 558 C C . PHE A 1 81 ? -18.669 -0.613 -12.124 1.00 95.25 81 PHE A C 1
ATOM 560 O O . PHE A 1 81 ? -18.161 -0.544 -11.006 1.00 95.25 81 PHE A O 1
ATOM 567 N N . SER A 1 82 ? -19.905 -1.052 -12.333 1.00 95.31 82 SER A N 1
ATOM 568 C CA . SER A 1 82 ? -20.723 -1.726 -11.327 1.00 95.31 82 SER A CA 1
ATOM 569 C C . SER A 1 82 ? -21.354 -2.962 -11.965 1.00 95.31 82 SER A C 1
ATOM 571 O O . SER A 1 82 ? -21.994 -2.858 -13.015 1.00 95.31 82 SER A O 1
ATOM 573 N N . ASP A 1 83 ? -21.124 -4.129 -11.371 1.00 93.62 83 ASP A N 1
ATOM 574 C CA . ASP A 1 83 ? -21.570 -5.439 -11.854 1.00 93.62 83 ASP A CA 1
ATOM 575 C C . ASP A 1 83 ? -22.828 -5.959 -11.139 1.00 93.62 83 ASP A C 1
ATOM 577 O O . ASP A 1 83 ? -23.448 -6.918 -11.604 1.00 93.62 83 ASP A O 1
ATOM 581 N N . SER A 1 84 ? -23.240 -5.310 -10.050 1.00 89.06 84 SER A N 1
ATOM 582 C CA . SER A 1 84 ? -24.377 -5.700 -9.213 1.00 89.06 84 SER A CA 1
ATOM 583 C C . SER A 1 84 ? -25.471 -4.630 -9.146 1.00 89.06 84 SER A C 1
ATOM 585 O O . SER A 1 84 ? -25.333 -3.518 -9.652 1.00 89.06 84 SER A O 1
ATOM 587 N N . TYR A 1 85 ? -26.622 -5.023 -8.595 1.00 90.38 85 TYR A N 1
ATOM 588 C CA . TYR A 1 85 ? -27.714 -4.118 -8.241 1.00 90.38 85 TYR A CA 1
ATOM 589 C C . TYR A 1 85 ? -27.542 -3.745 -6.768 1.00 90.38 85 TYR A C 1
ATOM 591 O O . TYR A 1 85 ? -27.929 -4.520 -5.895 1.00 90.38 85 TYR A O 1
ATOM 599 N N . ASP A 1 86 ? -26.871 -2.630 -6.495 1.00 84.88 86 ASP A N 1
ATOM 600 C CA . ASP A 1 86 ? -26.498 -2.228 -5.139 1.00 84.88 86 ASP A CA 1
ATOM 601 C C . ASP A 1 86 ? -26.478 -0.701 -4.971 1.00 84.88 86 ASP A C 1
ATOM 603 O O . ASP A 1 86 ? -26.787 0.063 -5.886 1.00 84.88 86 ASP A O 1
ATOM 607 N N . SER A 1 87 ? -26.203 -0.257 -3.745 1.00 86.44 87 SER A N 1
ATOM 608 C CA . SER A 1 87 ? -26.098 1.162 -3.380 1.00 86.44 87 SER A CA 1
ATOM 609 C C . SER A 1 87 ? -24.647 1.660 -3.333 1.00 86.44 87 SER A C 1
ATOM 611 O O . SER A 1 87 ? -24.387 2.729 -2.768 1.00 86.44 87 SER A O 1
ATOM 613 N N . ASP A 1 88 ? -23.700 0.876 -3.853 1.00 87.56 88 ASP A N 1
ATOM 614 C CA . ASP A 1 88 ? -22.281 1.206 -3.817 1.00 87.56 88 ASP A CA 1
ATOM 615 C C . ASP A 1 88 ? -21.910 2.161 -4.966 1.00 87.56 88 ASP A C 1
ATOM 617 O O . ASP A 1 88 ? -22.638 2.346 -5.943 1.00 87.56 88 ASP A O 1
ATOM 621 N N . GLN A 1 89 ? -20.752 2.810 -4.835 1.00 91.19 89 GLN A N 1
ATOM 622 C CA . GLN A 1 89 ? -20.153 3.585 -5.927 1.00 91.19 89 GLN A CA 1
ATOM 623 C C . GLN A 1 89 ? -19.446 2.667 -6.927 1.00 91.19 89 GLN A C 1
ATOM 625 O O . GLN A 1 89 ? -18.978 1.580 -6.568 1.00 91.19 89 GLN A O 1
ATOM 630 N N . CYS A 1 90 ? -19.312 3.128 -8.173 1.00 94.12 90 CYS A N 1
ATOM 631 C CA . CYS A 1 90 ? -18.642 2.375 -9.225 1.00 94.12 90 CYS A CA 1
ATOM 632 C C . CYS A 1 90 ? -17.174 2.109 -8.854 1.0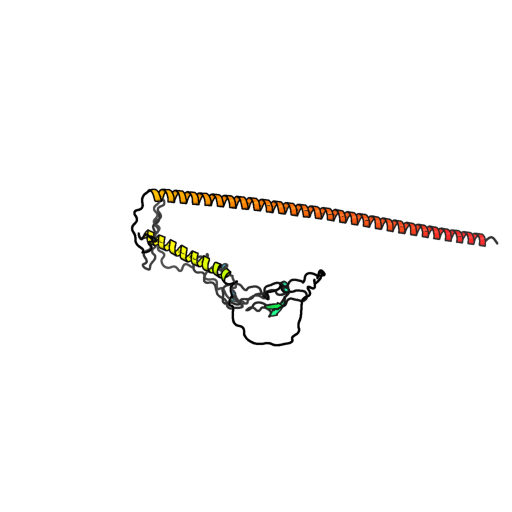0 94.12 90 CYS A C 1
ATOM 634 O O . CYS A 1 90 ? -16.429 2.978 -8.394 1.00 94.12 90 CYS A O 1
ATOM 636 N N . ARG A 1 91 ? -16.736 0.872 -9.083 1.00 94.56 91 ARG A N 1
ATOM 637 C CA . ARG A 1 91 ? -15.389 0.388 -8.771 1.00 94.56 91 ARG A CA 1
ATOM 638 C C . ARG A 1 91 ? -14.455 0.653 -9.950 1.00 94.56 91 ARG A C 1
ATOM 640 O O . ARG A 1 91 ? -14.888 0.527 -11.092 1.00 94.56 91 ARG A O 1
ATOM 647 N N . PRO A 1 92 ? -13.178 0.994 -9.731 1.00 95.06 92 PRO A N 1
ATOM 648 C CA . PRO A 1 92 ? -12.236 1.207 -10.826 1.00 95.06 92 PRO A CA 1
ATOM 649 C C . PRO A 1 92 ? -11.947 -0.090 -11.590 1.00 95.06 92 PRO A C 1
ATOM 651 O O . PRO A 1 92 ? -11.882 -1.166 -10.994 1.00 95.06 92 PRO A O 1
ATOM 654 N N . HIS A 1 93 ? -11.719 0.020 -12.900 1.00 94.56 93 HIS A N 1
ATOM 655 C CA . HIS A 1 93 ? -11.301 -1.110 -13.729 1.00 94.56 93 HIS A CA 1
ATOM 656 C C . HIS A 1 93 ? -9.902 -1.616 -13.353 1.00 94.56 93 HIS A C 1
ATOM 658 O O . HIS A 1 93 ? -8.975 -0.848 -13.070 1.00 94.56 93 HIS A O 1
ATOM 664 N N . SER A 1 94 ? -9.718 -2.926 -13.468 1.00 91.94 94 SER A N 1
ATOM 665 C CA . SER A 1 94 ? -8.439 -3.613 -13.380 1.00 91.94 94 SER A CA 1
ATOM 666 C C . SER A 1 94 ? -7.454 -3.073 -14.419 1.00 91.94 94 SER A C 1
ATOM 668 O O . SER A 1 94 ? -7.592 -3.245 -15.631 1.00 91.94 94 SER A O 1
ATOM 670 N N . SER A 1 95 ? -6.394 -2.429 -13.936 1.00 92.06 95 SER A N 1
ATOM 671 C CA . SER A 1 95 ? -5.358 -1.842 -14.786 1.00 92.06 95 SER A CA 1
ATOM 672 C C . SER A 1 95 ? -4.320 -2.889 -15.207 1.00 92.06 95 SER A C 1
ATOM 674 O O . SER A 1 95 ? -3.265 -3.026 -14.587 1.00 92.06 95 SER A O 1
ATOM 676 N N . CYS A 1 96 ? -4.584 -3.617 -16.298 1.00 90.25 96 CYS A N 1
ATOM 677 C CA . CYS A 1 96 ? -3.708 -4.702 -16.771 1.00 90.25 96 CYS A CA 1
ATOM 678 C C . CYS A 1 96 ? -2.267 -4.266 -17.064 1.00 90.25 96 CYS A C 1
ATOM 680 O O . CYS A 1 96 ? -1.339 -5.052 -16.873 1.00 90.25 96 CYS A O 1
ATOM 682 N N . GLY A 1 97 ? -2.067 -3.007 -17.468 1.00 89.12 97 GLY A N 1
ATOM 683 C CA . GLY A 1 97 ? -0.733 -2.441 -17.670 1.00 89.12 97 GLY A CA 1
ATOM 684 C C . GLY A 1 97 ? 0.112 -2.447 -16.393 1.00 89.12 97 GLY A C 1
ATOM 685 O O . GLY A 1 97 ? 1.278 -2.824 -16.440 1.00 89.12 97 GLY A O 1
ATOM 686 N N . VAL A 1 98 ? -0.491 -2.136 -15.241 1.00 89.19 98 VAL A N 1
ATOM 687 C CA . VAL A 1 98 ? 0.188 -2.155 -13.930 1.00 89.19 98 VAL A CA 1
ATOM 688 C C . VAL A 1 98 ? 0.557 -3.585 -13.520 1.00 89.19 98 VAL A C 1
ATOM 690 O O . VAL A 1 98 ? 1.575 -3.812 -12.874 1.00 89.19 98 VAL A O 1
ATOM 693 N N . LEU A 1 99 ? -0.234 -4.569 -13.954 1.00 88.38 99 LEU A N 1
ATOM 694 C CA . LEU A 1 99 ? 0.028 -5.991 -13.728 1.00 88.38 99 LEU A CA 1
ATOM 695 C C . LEU A 1 99 ? 0.992 -6.607 -14.757 1.00 88.38 99 LEU A C 1
ATOM 697 O O . LEU A 1 99 ? 1.231 -7.814 -14.704 1.00 88.38 99 LEU A O 1
ATOM 701 N N . ASN A 1 100 ? 1.546 -5.821 -15.688 1.00 90.56 100 ASN A N 1
ATOM 702 C CA . ASN A 1 100 ? 2.342 -6.303 -16.822 1.00 90.56 100 ASN A CA 1
ATOM 703 C C . ASN A 1 100 ? 1.621 -7.399 -17.629 1.00 90.56 100 ASN A C 1
ATOM 705 O O . ASN A 1 100 ? 2.228 -8.400 -18.017 1.00 90.56 100 ASN A O 1
ATOM 709 N N . LYS A 1 101 ? 0.318 -7.222 -17.867 1.00 90.25 101 LYS A N 1
ATOM 710 C CA . LYS A 1 101 ? -0.548 -8.144 -18.615 1.00 90.25 101 LYS A CA 1
ATOM 711 C C . LYS A 1 101 ? -1.160 -7.474 -19.838 1.00 90.25 101 LYS A C 1
ATOM 713 O O . LYS A 1 101 ? -1.406 -6.269 -19.846 1.00 90.25 101 LYS A O 1
ATOM 718 N N . LYS A 1 102 ? -1.461 -8.272 -20.863 1.00 90.88 102 LYS A N 1
ATOM 719 C CA . LYS A 1 102 ? -2.234 -7.811 -22.023 1.00 90.88 102 LYS A CA 1
ATOM 720 C C . LYS A 1 102 ? -3.708 -7.643 -21.647 1.00 90.88 102 LYS A C 1
ATOM 722 O O . LYS A 1 102 ? -4.273 -8.503 -20.971 1.00 90.88 102 LYS A O 1
ATOM 727 N N . VAL A 1 103 ? -4.332 -6.557 -22.096 1.00 93.25 103 VAL A N 1
ATOM 728 C CA . VAL A 1 103 ? -5.790 -6.389 -21.996 1.00 93.25 103 VAL A CA 1
ATOM 729 C C . VAL A 1 103 ? -6.431 -7.342 -23.003 1.00 93.25 103 VAL A C 1
ATOM 731 O O . VAL A 1 103 ? -6.120 -7.276 -24.190 1.00 93.25 103 VAL A O 1
ATOM 734 N N . VAL A 1 104 ? -7.275 -8.255 -22.524 1.00 90.88 104 VAL A N 1
ATOM 735 C CA . VAL A 1 104 ? -8.032 -9.186 -23.378 1.00 90.88 104 VAL A CA 1
ATOM 736 C C . VAL A 1 104 ? -9.380 -8.577 -23.718 1.00 90.88 104 VAL A C 1
ATOM 738 O O . VAL A 1 104 ? -9.733 -8.475 -24.889 1.00 90.88 104 VAL A O 1
ATOM 741 N N . THR A 1 105 ? -10.084 -8.113 -22.690 1.00 91.62 105 THR A N 1
ATOM 742 C CA . THR A 1 105 ? -11.366 -7.428 -22.828 1.00 91.62 105 THR A CA 1
ATOM 743 C C . THR A 1 105 ? -11.286 -6.126 -22.054 1.00 91.62 105 THR A C 1
ATOM 745 O O . THR A 1 105 ? -10.948 -6.130 -20.869 1.00 91.62 105 THR A O 1
ATOM 748 N N . SER A 1 106 ? -11.567 -5.011 -22.720 1.00 92.44 106 SER A N 1
ATOM 749 C CA . SER A 1 106 ? -11.658 -3.709 -22.061 1.00 92.44 106 SER A CA 1
ATOM 750 C C . SER A 1 106 ? -12.834 -3.690 -21.086 1.00 92.44 106 SER A C 1
ATOM 752 O O . SER A 1 106 ? -13.877 -4.283 -21.364 1.00 92.44 106 SER A O 1
ATOM 754 N N . GLY A 1 107 ? -12.669 -2.997 -19.960 1.00 91.69 107 GLY A N 1
ATOM 755 C CA . GLY A 1 107 ? -13.752 -2.802 -19.004 1.00 91.69 107 GLY A CA 1
ATOM 756 C C . GLY A 1 107 ? -14.889 -1.984 -19.615 1.00 91.69 107 GLY A C 1
ATOM 757 O O . GLY A 1 107 ? -14.668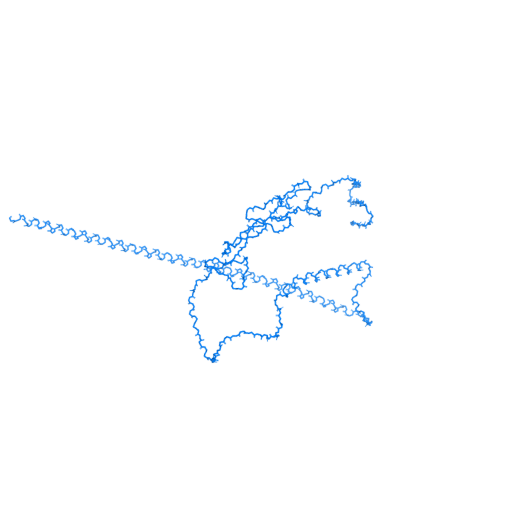 -1.112 -20.459 1.00 91.69 107 GLY A O 1
ATOM 758 N N . THR A 1 108 ? -16.112 -2.274 -19.189 1.00 93.25 108 THR A N 1
ATOM 759 C CA . THR A 1 108 ? -17.321 -1.528 -19.561 1.00 93.25 108 THR A CA 1
ATOM 760 C C . THR A 1 108 ? -17.919 -0.891 -18.312 1.00 93.25 108 THR A C 1
ATOM 762 O O . THR A 1 108 ? -17.454 -1.157 -17.209 1.00 93.25 108 THR A O 1
ATOM 765 N N . SER A 1 109 ? -18.975 -0.088 -18.437 1.00 94.19 109 SER A N 1
ATOM 766 C CA . SER A 1 109 ? -19.721 0.365 -17.255 1.00 94.19 109 SER A CA 1
ATOM 767 C C . SER A 1 109 ? -20.264 -0.810 -16.425 1.00 94.19 109 SER A C 1
ATOM 769 O O . SER A 1 109 ? -20.414 -0.678 -15.219 1.00 94.19 109 SER A O 1
ATOM 771 N N . HIS A 1 110 ? -20.506 -1.975 -17.031 1.00 93.88 110 HIS A N 1
ATOM 772 C CA . HIS A 1 110 ? -21.145 -3.125 -16.379 1.00 93.88 110 HIS A CA 1
ATOM 773 C C . HIS A 1 110 ? -20.168 -4.226 -15.948 1.00 93.88 110 HIS A C 1
ATOM 775 O O . HIS A 1 110 ? -20.575 -5.200 -15.324 1.00 93.88 110 HIS A O 1
ATOM 781 N N . SER A 1 111 ? -18.896 -4.137 -16.336 1.00 92.94 111 SER A N 1
ATOM 782 C CA . SER A 1 111 ? -17.948 -5.232 -16.147 1.00 92.94 111 SER A CA 1
ATOM 783 C C . SER A 1 111 ? -16.517 -4.739 -16.043 1.00 92.94 111 SER A C 1
ATOM 785 O O . SER A 1 111 ? -16.116 -3.804 -16.742 1.00 92.94 111 SER A O 1
ATOM 787 N N . ASP A 1 112 ? -15.721 -5.441 -15.246 1.00 94.44 112 ASP A N 1
ATOM 788 C CA . ASP A 1 112 ? -14.298 -5.158 -15.127 1.00 94.44 112 ASP A CA 1
ATOM 789 C C . ASP A 1 112 ? -13.523 -5.423 -16.434 1.00 94.44 112 ASP A C 1
ATOM 791 O O . ASP A 1 112 ? -13.960 -6.176 -17.311 1.00 94.44 112 ASP A O 1
ATOM 795 N N . ALA A 1 113 ? -12.337 -4.826 -16.547 1.00 92.69 113 ALA A N 1
ATOM 796 C CA . ALA A 1 113 ? -11.351 -5.164 -17.559 1.00 92.69 113 ALA A CA 1
ATOM 797 C C . ALA A 1 113 ? -10.719 -6.534 -17.270 1.00 92.69 113 ALA A C 1
ATOM 799 O O . ALA A 1 113 ? -10.278 -6.830 -16.159 1.00 92.69 113 ALA A O 1
ATOM 800 N N . VAL A 1 114 ? -10.616 -7.374 -18.299 1.00 92.12 114 VAL A N 1
ATOM 801 C CA . VAL A 1 114 ? -10.050 -8.721 -18.176 1.00 92.12 114 VAL A CA 1
ATOM 802 C C . VAL A 1 114 ? -8.605 -8.722 -18.654 1.00 92.12 114 VAL A C 1
ATOM 804 O O . VAL A 1 114 ? -8.312 -8.504 -19.834 1.00 92.12 114 VAL A O 1
ATOM 807 N N . CYS A 1 115 ? -7.697 -9.018 -17.727 1.00 91.69 115 CYS A N 1
ATOM 808 C CA . CYS A 1 115 ? -6.273 -9.147 -18.002 1.00 91.69 115 CYS A CA 1
ATOM 809 C C . CYS A 1 115 ? -5.915 -10.581 -18.393 1.00 91.69 115 CYS A C 1
ATOM 811 O O . CYS A 1 115 ? -6.254 -11.533 -17.692 1.00 91.69 115 CYS A O 1
ATOM 813 N N . GLY A 1 116 ? -5.191 -10.729 -19.498 1.00 87.38 116 GLY A N 1
ATOM 814 C CA . GLY A 1 116 ? -4.727 -12.016 -19.998 1.00 87.38 116 GLY A CA 1
ATOM 815 C C . GLY A 1 116 ? -3.298 -12.339 -19.584 1.00 87.38 116 GLY A C 1
ATOM 816 O O . GLY A 1 116 ? -2.850 -12.075 -18.463 1.00 87.38 116 GLY A O 1
ATOM 817 N N . ASP A 1 117 ? -2.581 -12.935 -20.532 1.00 88.00 117 ASP A N 1
ATOM 818 C CA . ASP A 1 117 ? -1.184 -13.325 -20.370 1.00 88.00 117 ASP A CA 1
ATOM 819 C C . ASP A 1 117 ? -0.256 -12.135 -20.114 1.00 88.00 117 ASP A C 1
ATOM 821 O O . ASP A 1 117 ? -0.562 -10.977 -20.415 1.00 88.00 117 ASP A O 1
ATOM 825 N N . CYS A 1 118 ? 0.911 -12.453 -19.565 1.00 89.25 118 CYS A N 1
ATOM 826 C CA . CYS A 1 118 ? 1.963 -11.486 -19.315 1.00 89.25 118 CYS A CA 1
ATOM 827 C C . CYS A 1 118 ? 2.454 -10.830 -20.612 1.00 89.25 118 CYS A C 1
ATOM 829 O O . CYS A 1 118 ? 2.516 -11.463 -21.668 1.00 89.25 118 CYS A O 1
ATOM 831 N N . LEU A 1 119 ? 2.819 -9.553 -20.516 1.00 89.00 119 LEU A N 1
ATOM 832 C CA . LEU A 1 119 ? 3.492 -8.822 -21.583 1.00 89.00 119 LEU A CA 1
ATOM 833 C C . LEU A 1 119 ? 4.882 -9.415 -21.853 1.00 89.00 119 LEU A C 1
ATOM 835 O O . LEU A 1 119 ? 5.480 -10.072 -20.998 1.00 89.00 119 LEU A O 1
ATOM 839 N N . TYR A 1 120 ? 5.411 -9.158 -23.050 1.00 85.44 120 TYR A N 1
ATOM 840 C CA . TYR A 1 120 ? 6.732 -9.633 -23.459 1.00 85.44 120 TYR A CA 1
ATOM 841 C C . TYR A 1 120 ? 7.817 -9.264 -22.431 1.00 85.44 120 TYR A C 1
ATOM 843 O O . TYR A 1 120 ? 7.948 -8.106 -22.039 1.00 85.44 120 TYR A O 1
ATOM 851 N N . GLY A 1 121 ? 8.600 -10.259 -21.999 1.00 83.69 121 GLY A N 1
ATOM 852 C CA . GLY A 1 121 ? 9.654 -10.102 -20.986 1.00 83.69 121 GLY A CA 1
ATOM 853 C C . GLY A 1 121 ? 9.201 -10.283 -19.530 1.00 83.69 121 GLY A C 1
ATOM 854 O O . GLY A 1 121 ? 10.040 -10.220 -18.628 1.00 83.69 121 GLY A O 1
ATOM 855 N N . PHE A 1 122 ? 7.911 -10.538 -19.293 1.00 84.00 122 PHE A N 1
ATOM 856 C CA . PHE A 1 122 ? 7.346 -10.832 -17.978 1.00 84.00 122 PHE A CA 1
ATOM 857 C C . PHE A 1 122 ? 6.759 -12.245 -17.935 1.00 84.00 122 PHE A C 1
ATOM 859 O O . PHE A 1 122 ? 6.244 -12.757 -18.927 1.00 84.00 122 PHE A O 1
ATOM 866 N N . HIS A 1 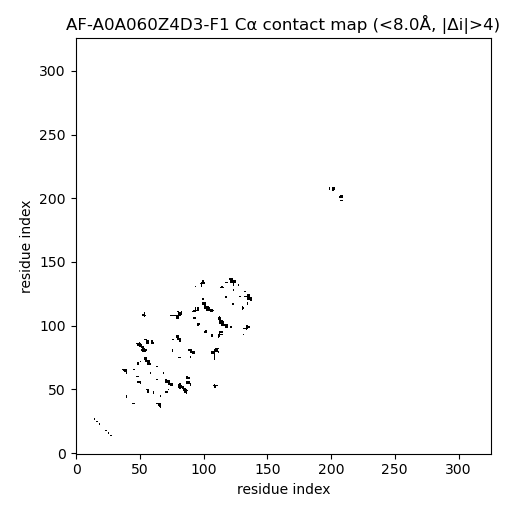123 ? 6.816 -12.874 -16.764 1.00 84.31 123 HIS A N 1
ATOM 867 C CA . HIS A 1 123 ? 6.358 -14.239 -16.538 1.00 84.31 123 HIS A CA 1
ATOM 868 C C . HIS A 1 123 ? 5.415 -14.299 -15.336 1.00 84.31 123 HIS A C 1
ATOM 870 O O . HIS A 1 123 ? 5.552 -13.539 -14.373 1.00 84.31 123 HIS A O 1
ATOM 876 N N . ALA A 1 124 ? 4.454 -15.220 -15.395 1.00 82.69 124 ALA A N 1
ATOM 877 C CA . ALA A 1 124 ? 3.620 -15.547 -14.251 1.00 82.69 124 ALA A CA 1
ATOM 878 C C . ALA A 1 124 ? 4.454 -16.341 -13.238 1.00 82.69 124 ALA A C 1
ATOM 880 O O . ALA A 1 124 ? 5.228 -17.224 -13.613 1.00 82.69 124 ALA A O 1
ATOM 881 N N . THR A 1 125 ? 4.292 -16.050 -11.951 1.00 75.00 125 THR A N 1
ATOM 882 C CA . THR A 1 125 ? 4.856 -16.890 -10.894 1.00 75.00 125 THR A CA 1
ATOM 883 C C . THR A 1 125 ? 4.205 -18.275 -10.954 1.00 75.00 125 THR A C 1
ATOM 885 O O . THR A 1 125 ? 2.985 -18.403 -11.091 1.00 75.00 125 THR A O 1
ATOM 888 N N . ALA A 1 126 ? 5.034 -19.323 -10.943 1.00 56.44 126 ALA A N 1
ATOM 889 C CA . ALA A 1 126 ? 4.598 -20.693 -11.196 1.00 56.44 126 ALA A CA 1
ATOM 890 C C . ALA A 1 126 ? 3.422 -21.094 -10.282 1.00 56.44 126 ALA A C 1
ATOM 892 O O . ALA A 1 126 ? 3.509 -20.992 -9.060 1.00 56.44 126 ALA A O 1
ATOM 893 N N . GLY A 1 127 ? 2.322 -21.553 -10.893 1.00 56.59 127 GLY A N 1
ATOM 894 C CA . GLY A 1 127 ? 1.185 -22.173 -10.204 1.00 56.59 127 GLY A CA 1
ATOM 895 C C . GLY A 1 127 ? -0.072 -21.317 -10.003 1.00 56.59 127 GLY A C 1
ATOM 896 O O . GLY A 1 127 ? -1.027 -21.820 -9.414 1.00 56.59 127 GLY A O 1
ATOM 897 N N . ARG A 1 128 ? -0.130 -20.053 -10.457 1.00 54.56 128 ARG A N 1
ATOM 898 C CA . ARG A 1 128 ? -1.331 -19.210 -10.269 1.00 54.56 128 ARG A CA 1
ATOM 899 C C . ARG A 1 128 ? -1.634 -18.329 -11.490 1.00 54.56 128 ARG A C 1
ATOM 901 O O . ARG A 1 128 ? -1.088 -17.243 -11.640 1.00 54.56 128 ARG A O 1
ATOM 908 N N . THR A 1 129 ? -2.560 -18.761 -12.344 1.00 56.25 129 THR A N 1
ATOM 909 C CA . THR A 1 129 ? -3.116 -17.973 -13.464 1.00 56.25 129 THR A CA 1
ATOM 910 C C . THR A 1 129 ? -4.312 -17.130 -13.007 1.00 56.25 129 THR A C 1
ATOM 912 O O . THR A 1 129 ? -5.413 -17.271 -13.529 1.00 56.25 129 THR A O 1
ATOM 915 N N . ALA A 1 130 ? -4.132 -16.285 -11.988 1.00 63.03 130 ALA A N 1
ATOM 916 C CA . ALA A 1 130 ? -5.182 -15.351 -11.572 1.00 63.03 130 ALA A CA 1
ATOM 917 C C . ALA A 1 130 ? -5.041 -14.018 -12.326 1.00 63.03 130 ALA A C 1
ATOM 919 O O . ALA A 1 130 ? -3.931 -13.490 -12.445 1.00 63.03 130 ALA A O 1
ATOM 920 N N . SER A 1 131 ? -6.158 -13.455 -12.797 1.00 63.31 131 SER A N 1
ATOM 921 C CA . SER A 1 131 ? -6.205 -12.165 -13.510 1.00 63.31 131 SER A CA 1
ATOM 922 C C . SER A 1 131 ? -5.637 -10.998 -12.690 1.00 63.31 131 SER A C 1
ATOM 924 O O . SER A 1 131 ? -5.164 -10.025 -13.265 1.00 63.31 131 SER A O 1
ATOM 926 N N . THR A 1 132 ? -5.619 -11.130 -11.361 1.00 66.50 132 THR A N 1
ATOM 927 C CA . THR A 1 132 ? -5.184 -10.112 -10.393 1.00 66.50 132 THR A CA 1
ATOM 928 C C . THR A 1 132 ? -3.699 -10.171 -10.019 1.00 66.50 132 THR A C 1
ATOM 930 O O . THR A 1 132 ? -3.201 -9.261 -9.362 1.00 66.50 132 THR A O 1
ATOM 933 N N . LEU A 1 133 ? -2.963 -11.221 -10.405 1.00 79.06 133 LEU A N 1
ATOM 934 C CA . LEU A 1 133 ? -1.544 -11.362 -10.051 1.00 79.06 133 LEU A CA 1
ATOM 935 C C . LEU A 1 133 ? -0.646 -10.636 -11.051 1.00 79.06 133 LEU A C 1
ATOM 937 O O . LEU A 1 133 ? -0.726 -10.892 -12.248 1.00 79.06 133 LEU A O 1
ATOM 941 N N . ALA A 1 134 ? 0.257 -9.787 -10.562 1.00 83.62 134 ALA A N 1
ATOM 942 C CA . ALA A 1 134 ? 1.225 -9.098 -11.408 1.00 83.62 134 ALA A CA 1
ATOM 943 C C . ALA A 1 134 ? 2.259 -10.071 -11.998 1.00 83.62 134 ALA A C 1
ATOM 945 O O . ALA A 1 134 ? 2.756 -10.970 -11.315 1.00 83.62 134 ALA A O 1
ATOM 946 N N . CYS A 1 135 ? 2.610 -9.869 -13.266 1.00 87.94 135 CYS A N 1
ATOM 947 C CA . CYS A 1 135 ? 3.697 -10.593 -13.905 1.00 87.94 135 CYS A CA 1
ATOM 948 C C . CYS A 1 135 ? 5.046 -9.970 -13.539 1.00 87.94 135 CYS A C 1
ATOM 950 O O . CYS A 1 135 ? 5.200 -8.746 -13.504 1.00 87.94 135 CYS A O 1
ATOM 952 N N . VAL A 1 136 ? 6.035 -10.828 -13.292 1.00 88.38 136 VAL A N 1
ATOM 953 C CA . VAL A 1 136 ? 7.368 -10.432 -12.828 1.00 88.38 136 VAL A CA 1
ATOM 954 C C . VAL A 1 136 ? 8.365 -10.600 -13.965 1.00 88.38 136 VAL A C 1
ATOM 956 O O . VAL A 1 136 ? 8.265 -11.529 -14.767 1.00 88.38 136 VAL A O 1
ATOM 959 N N . ARG A 1 137 ? 9.336 -9.691 -14.061 1.00 85.38 137 ARG A N 1
ATOM 960 C CA . ARG A 1 137 ? 10.420 -9.810 -15.038 1.00 85.38 137 ARG A CA 1
ATOM 961 C C . ARG A 1 137 ? 11.280 -11.021 -14.690 1.00 85.38 137 ARG A C 1
ATOM 963 O O . ARG A 1 137 ? 11.604 -11.215 -13.519 1.00 85.38 137 ARG A O 1
ATOM 970 N N . ALA A 1 138 ? 11.661 -11.820 -15.687 1.00 71.44 138 ALA A N 1
ATOM 971 C CA . ALA A 1 138 ? 12.624 -12.888 -15.445 1.00 71.44 138 ALA A CA 1
ATOM 972 C C . ALA A 1 138 ? 13.897 -12.284 -14.824 1.00 71.44 138 ALA A C 1
ATOM 974 O O . ALA A 1 138 ? 14.400 -11.283 -15.354 1.00 71.44 138 ALA A O 1
ATOM 975 N N . PRO A 1 139 ? 14.425 -12.845 -13.720 1.00 66.31 139 PRO A N 1
ATOM 976 C CA . PRO A 1 139 ? 15.752 -12.468 -13.269 1.00 66.31 139 PRO A CA 1
ATOM 977 C C . PRO A 1 139 ? 16.740 -12.729 -14.415 1.00 66.31 139 PRO A C 1
ATOM 979 O O . PRO A 1 139 ? 16.562 -13.700 -15.161 1.00 66.31 139 PRO A O 1
ATOM 982 N N . PRO A 1 140 ? 17.762 -11.872 -14.600 1.00 56.84 140 PRO A N 1
ATOM 983 C CA . PRO A 1 140 ? 18.803 -12.144 -15.578 1.00 56.84 140 PRO A CA 1
ATOM 984 C C . PRO A 1 140 ? 19.353 -13.538 -15.296 1.00 56.84 140 PRO A C 1
ATOM 986 O O . PRO A 1 140 ? 19.652 -13.864 -14.145 1.00 56.84 140 PRO A O 1
ATOM 989 N N . ALA A 1 141 ? 19.430 -14.368 -16.336 1.00 50.34 141 ALA A N 1
ATOM 990 C CA . ALA A 1 141 ? 19.991 -15.702 -16.248 1.00 50.34 141 ALA A CA 1
ATOM 991 C C . ALA A 1 141 ? 21.441 -15.589 -15.761 1.00 50.34 141 ALA A C 1
ATOM 993 O O . ALA A 1 141 ? 22.367 -15.402 -16.547 1.00 50.34 141 ALA A O 1
ATOM 994 N N . GLN A 1 142 ? 21.653 -15.684 -14.450 1.00 44.69 142 GLN A N 1
ATOM 995 C CA . GLN A 1 142 ? 22.955 -16.048 -13.934 1.00 44.69 142 GLN A CA 1
ATOM 996 C C . GLN A 1 142 ? 23.150 -17.492 -14.363 1.00 44.69 142 GLN A C 1
ATOM 998 O O . GLN A 1 142 ? 22.454 -18.393 -13.894 1.00 44.69 142 GLN A O 1
ATOM 1003 N N . SER A 1 143 ? 24.046 -17.662 -15.333 1.00 42.91 143 SER A N 1
ATOM 1004 C CA . SER A 1 143 ? 24.621 -18.927 -15.767 1.00 42.91 143 SER A CA 1
ATOM 1005 C C . SER A 1 143 ? 25.047 -19.741 -14.545 1.00 42.91 143 SER A C 1
ATOM 1007 O O . SER A 1 143 ? 26.190 -19.687 -14.094 1.00 42.91 143 SER A O 1
ATOM 1009 N N . THR A 1 144 ? 24.122 -20.519 -14.000 1.00 41.00 144 THR A N 1
ATOM 1010 C CA . THR A 1 144 ? 24.436 -21.597 -13.085 1.00 41.00 144 THR A CA 1
ATOM 1011 C C . THR A 1 144 ? 24.723 -22.793 -13.972 1.00 41.00 144 THR A C 1
ATOM 1013 O O . THR A 1 144 ? 23.829 -23.477 -14.463 1.00 41.00 144 THR A O 1
ATOM 1016 N N . HIS A 1 145 ? 26.011 -23.027 -14.222 1.00 44.94 145 HIS A N 1
ATOM 1017 C CA . HIS A 1 145 ? 26.493 -24.342 -14.619 1.00 44.94 145 HIS A CA 1
ATOM 1018 C C . HIS A 1 145 ? 26.149 -25.324 -13.489 1.00 44.94 145 HIS A C 1
ATOM 1020 O O . HIS A 1 145 ? 26.987 -25.649 -12.649 1.00 44.94 145 HIS A O 1
ATOM 1026 N N . VAL A 1 146 ? 24.904 -25.798 -13.442 1.00 43.00 146 VAL A N 1
ATOM 1027 C CA . VAL A 1 146 ? 24.558 -26.969 -12.644 1.00 43.00 146 VAL A CA 1
ATOM 1028 C C . VAL A 1 146 ? 25.128 -28.156 -13.401 1.00 43.00 146 VAL A C 1
ATOM 1030 O O . VAL A 1 146 ? 24.605 -28.605 -14.420 1.00 43.00 146 VAL A O 1
ATOM 1033 N N . ARG A 1 147 ? 26.280 -28.622 -12.924 1.00 39.31 147 ARG A N 1
ATOM 1034 C CA . ARG A 1 147 ? 26.894 -29.871 -13.352 1.00 39.31 147 ARG A CA 1
ATOM 1035 C C . ARG A 1 147 ? 25.885 -30.984 -13.058 1.00 39.31 147 ARG A C 1
ATOM 1037 O O . ARG A 1 147 ? 25.704 -31.363 -11.906 1.00 39.31 147 ARG A O 1
ATOM 1044 N N . VAL A 1 148 ? 25.210 -31.483 -14.093 1.00 42.53 148 VAL A N 1
ATOM 1045 C CA . VAL A 1 148 ? 24.404 -32.704 -13.998 1.00 42.53 148 VAL A CA 1
ATOM 1046 C C . VAL A 1 148 ? 25.358 -33.835 -13.626 1.00 42.53 148 VAL A C 1
ATOM 1048 O O . VAL A 1 148 ? 26.161 -34.286 -14.447 1.00 42.53 148 VAL A O 1
ATOM 1051 N N . VAL A 1 149 ? 25.303 -34.264 -12.367 1.00 38.88 149 VAL A N 1
ATOM 1052 C CA . VAL A 1 149 ? 25.889 -35.531 -11.940 1.00 38.88 149 VAL A CA 1
ATOM 1053 C C . VAL A 1 149 ? 25.056 -36.618 -12.606 1.00 38.88 149 VAL A C 1
ATOM 1055 O O . VAL A 1 149 ? 23.891 -36.816 -12.273 1.00 38.88 149 VAL A O 1
ATOM 1058 N N . ARG A 1 150 ? 25.640 -37.281 -13.605 1.00 36.03 150 ARG A N 1
ATOM 1059 C CA . ARG A 1 150 ? 25.071 -38.495 -14.185 1.00 36.03 150 ARG A CA 1
ATOM 1060 C C . ARG A 1 150 ? 25.228 -39.610 -13.156 1.00 36.03 150 ARG A C 1
ATOM 1062 O O . ARG A 1 150 ? 26.335 -40.109 -12.974 1.00 36.03 150 ARG A O 1
ATOM 1069 N N . THR A 1 151 ? 24.145 -40.002 -12.501 1.00 35.66 151 THR A N 1
ATOM 1070 C CA . THR A 1 151 ? 24.045 -41.346 -11.934 1.00 35.66 151 THR A CA 1
ATOM 1071 C C . THR A 1 151 ? 23.634 -42.288 -13.064 1.00 35.66 151 THR A C 1
ATOM 1073 O O . THR A 1 151 ? 22.621 -42.096 -13.733 1.00 35.66 151 THR A O 1
ATOM 1076 N N . VAL A 1 152 ? 24.508 -43.248 -13.348 1.00 37.31 152 VAL A N 1
ATOM 1077 C CA . VAL A 1 152 ? 24.280 -44.349 -14.284 1.00 37.31 152 VAL A CA 1
ATOM 1078 C C . VAL A 1 152 ? 23.493 -45.422 -13.546 1.00 37.31 152 VAL A C 1
ATOM 1080 O O . VAL A 1 152 ? 23.994 -45.913 -12.548 1.00 37.31 152 VAL A O 1
ATOM 1083 N N . ASP A 1 153 ? 22.295 -45.744 -14.035 1.00 32.59 153 ASP A N 1
ATOM 1084 C CA . ASP A 1 153 ? 21.644 -47.069 -14.061 1.00 32.59 153 ASP A CA 1
ATOM 1085 C C . ASP A 1 153 ? 20.217 -46.877 -14.622 1.00 32.59 153 ASP A C 1
ATOM 1087 O O . ASP A 1 153 ? 19.587 -45.862 -14.353 1.00 32.59 153 ASP A O 1
ATOM 1091 N N . LYS A 1 154 ? 19.561 -47.765 -15.372 1.00 31.22 154 LYS A N 1
ATOM 1092 C CA . LYS A 1 154 ? 19.928 -48.855 -16.281 1.00 31.22 154 LYS A CA 1
ATOM 1093 C C . LYS A 1 154 ? 18.624 -49.201 -17.028 1.00 31.22 154 LYS A C 1
ATOM 1095 O O . LYS A 1 154 ? 17.668 -49.623 -16.399 1.00 31.22 154 LYS A O 1
ATOM 1100 N N . GLY A 1 155 ? 18.619 -49.034 -18.354 1.00 30.94 155 GLY A N 1
AT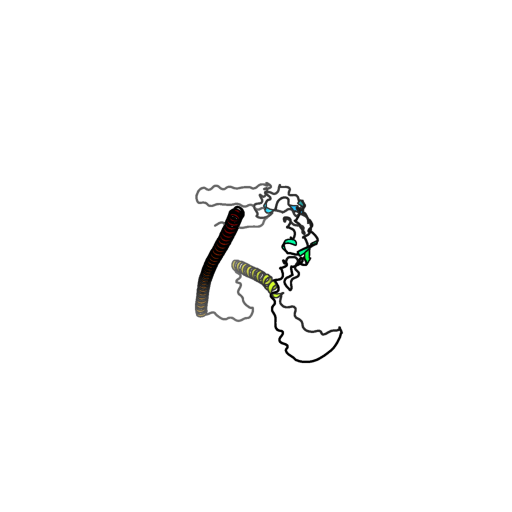OM 1101 C CA . GLY A 1 155 ? 17.795 -49.778 -19.325 1.00 30.94 155 GLY A CA 1
ATOM 1102 C C . GLY A 1 155 ? 16.274 -49.540 -19.438 1.00 30.94 155 GLY A C 1
ATOM 1103 O O . GLY A 1 155 ? 15.501 -49.997 -18.611 1.00 30.94 155 GLY A O 1
ATOM 1104 N N . SER A 1 156 ? 15.865 -49.041 -20.614 1.00 31.45 156 SER A N 1
ATOM 1105 C CA . SER A 1 156 ? 15.088 -49.780 -21.643 1.00 31.45 156 SER A CA 1
ATOM 1106 C C . SER A 1 156 ? 13.831 -49.066 -22.184 1.00 31.45 156 SER A C 1
ATOM 1108 O O . SER A 1 156 ? 12.826 -48.918 -21.506 1.00 31.45 156 SER A O 1
ATOM 1110 N N . THR A 1 157 ? 13.950 -48.647 -23.450 1.00 33.78 157 THR A N 1
ATOM 1111 C CA . THR A 1 157 ? 13.029 -48.807 -24.598 1.00 33.78 157 THR A CA 1
ATOM 1112 C C . THR A 1 157 ? 11.513 -48.944 -24.374 1.00 33.78 157 THR A C 1
ATOM 1114 O O . THR A 1 157 ? 11.064 -49.905 -23.760 1.00 33.78 157 THR A O 1
ATOM 1117 N N . GLY A 1 158 ? 10.718 -48.117 -25.073 1.00 30.62 158 GLY A N 1
ATOM 1118 C CA . GLY A 1 158 ? 9.338 -48.477 -25.442 1.00 30.62 158 GLY A CA 1
ATOM 1119 C C . GLY A 1 158 ? 8.395 -47.308 -25.731 1.00 30.62 158 GLY A C 1
ATOM 1120 O O . GLY A 1 158 ? 8.035 -46.560 -24.836 1.00 30.62 158 GLY A O 1
ATOM 1121 N N . SER A 1 159 ? 7.990 -47.182 -26.993 1.00 33.34 159 SER A N 1
ATOM 1122 C CA . SER A 1 159 ? 7.030 -46.221 -27.552 1.00 33.34 159 SER A CA 1
ATOM 1123 C C . SER A 1 159 ? 5.587 -46.405 -27.045 1.00 33.34 159 SER A C 1
ATOM 1125 O O . SER A 1 159 ? 5.153 -47.537 -26.880 1.00 33.34 159 SER A O 1
ATOM 1127 N N . GLY A 1 160 ? 4.857 -45.286 -26.920 1.00 33.66 160 GLY A N 1
ATOM 1128 C CA . GLY A 1 160 ? 3.442 -45.105 -27.294 1.00 33.66 160 GLY A CA 1
ATOM 1129 C C . GLY A 1 160 ? 2.346 -45.965 -26.641 1.00 33.66 160 GLY A C 1
ATOM 1130 O O . GLY A 1 160 ? 2.262 -47.162 -26.877 1.00 33.66 160 GLY A O 1
ATOM 1131 N N . GLY A 1 161 ? 1.386 -45.304 -25.977 1.00 27.19 161 GLY A N 1
ATOM 1132 C CA . GLY A 1 161 ? 0.042 -45.857 -25.752 1.00 27.19 161 GLY A CA 1
ATOM 1133 C C . GLY A 1 161 ? -0.647 -45.396 -24.462 1.00 27.19 161 GLY A C 1
ATOM 1134 O O . GLY A 1 161 ? -0.272 -45.804 -23.371 1.00 27.19 161 GLY A O 1
ATOM 1135 N N . LEU A 1 162 ? -1.701 -44.588 -24.599 1.00 30.91 162 LEU A N 1
ATOM 1136 C CA . LEU A 1 162 ? -2.889 -44.631 -23.722 1.00 30.91 162 LEU A CA 1
ATOM 1137 C C . LEU A 1 162 ? -3.824 -45.750 -24.261 1.00 30.91 162 LEU A C 1
ATOM 1139 O O . LEU A 1 162 ? -3.651 -46.092 -25.435 1.00 30.91 162 LEU A O 1
ATOM 1143 N N . PRO A 1 163 ? -4.878 -46.235 -23.556 1.00 53.72 163 PRO A N 1
ATOM 1144 C CA . PRO A 1 163 ? -5.400 -45.848 -22.233 1.00 53.72 163 PRO A CA 1
ATOM 1145 C C . PRO A 1 163 ? -5.837 -47.034 -21.318 1.00 53.72 163 PRO A C 1
ATOM 1147 O O . PRO A 1 163 ? -5.744 -48.195 -21.698 1.00 53.72 163 PRO A O 1
ATOM 1150 N N . VAL A 1 164 ? -6.421 -46.686 -20.155 1.00 33.66 164 VAL A N 1
ATOM 1151 C CA . VAL A 1 164 ? -7.495 -47.378 -19.384 1.00 33.66 164 VAL A CA 1
ATOM 1152 C C . VAL A 1 164 ? -7.161 -47.789 -17.932 1.00 33.66 164 VAL A C 1
ATOM 1154 O O . VAL A 1 164 ? -6.330 -48.645 -17.667 1.00 33.66 164 VAL A O 1
ATOM 1157 N N . ASN A 1 165 ? -7.929 -47.159 -17.028 1.00 34.38 165 ASN A N 1
ATOM 1158 C CA . ASN A 1 165 ? -8.379 -47.514 -15.672 1.00 34.38 165 ASN A CA 1
ATOM 1159 C C . ASN A 1 165 ? -7.450 -48.241 -14.685 1.00 34.38 165 ASN A C 1
ATOM 1161 O O . ASN A 1 165 ? -7.314 -49.460 -14.703 1.00 34.38 165 ASN A O 1
ATOM 1165 N N . GLY A 1 166 ? -7.065 -47.486 -13.650 1.00 32.97 166 GLY A N 1
ATOM 1166 C CA . GLY A 1 166 ? -6.873 -47.979 -12.288 1.00 32.97 166 GLY A CA 1
ATOM 1167 C C . GLY A 1 166 ? -7.602 -47.060 -11.301 1.00 32.97 166 GLY A C 1
ATOM 1168 O O . GLY A 1 166 ? -7.251 -45.892 -11.156 1.00 32.97 166 GLY A O 1
ATOM 1169 N N . THR A 1 167 ? -8.653 -47.569 -10.662 1.00 41.69 167 THR A N 1
ATOM 1170 C CA . THR A 1 167 ? -9.325 -46.969 -9.498 1.00 41.69 167 THR A CA 1
ATOM 1171 C C . THR A 1 167 ? -8.542 -47.228 -8.205 1.00 41.69 167 THR A C 1
ATOM 1173 O O . THR A 1 167 ? -7.887 -48.259 -8.091 1.00 41.69 167 THR A O 1
ATOM 1176 N N . ALA A 1 168 ? -8.757 -46.343 -7.218 1.00 35.12 168 ALA A N 1
ATOM 1177 C CA . ALA A 1 168 ? -8.172 -46.249 -5.865 1.00 35.12 168 ALA A CA 1
ATOM 1178 C C . ALA A 1 168 ? -6.872 -45.420 -5.835 1.00 35.12 168 ALA A C 1
ATOM 1180 O O . ALA A 1 168 ? -5.895 -45.764 -6.477 1.00 35.12 168 ALA A O 1
ATOM 1181 N N . VAL A 1 169 ? -6.793 -44.278 -5.146 1.00 31.52 169 VAL A N 1
ATOM 1182 C CA . VAL A 1 169 ? -7.217 -43.998 -3.764 1.00 31.52 169 VAL A CA 1
ATOM 1183 C C . VAL A 1 169 ? -7.695 -42.540 -3.637 1.00 31.52 169 VAL A C 1
ATOM 1185 O O . VAL A 1 169 ? -7.147 -41.631 -4.254 1.00 31.52 169 VAL A O 1
ATOM 1188 N N . ARG A 1 170 ? -8.742 -42.319 -2.833 1.00 40.91 170 ARG A N 1
ATOM 1189 C CA . ARG A 1 170 ? -9.218 -40.992 -2.408 1.00 40.91 170 ARG A CA 1
ATOM 1190 C C . ARG A 1 170 ? -8.141 -40.253 -1.599 1.00 40.91 170 ARG A C 1
ATOM 1192 O O . ARG A 1 170 ? -7.639 -40.838 -0.650 1.00 40.91 170 ARG A O 1
ATOM 1199 N N . SER A 1 171 ? -7.916 -38.964 -1.870 1.00 31.91 171 SER A N 1
ATOM 1200 C CA . SER A 1 171 ? -8.233 -37.909 -0.885 1.00 31.91 171 SER A CA 1
ATOM 1201 C C . SER A 1 171 ? -8.137 -36.493 -1.485 1.00 31.91 171 SER A C 1
ATOM 1203 O O . SER A 1 171 ? -7.062 -36.098 -1.935 1.00 31.91 171 SER A O 1
ATOM 1205 N N . PRO A 1 172 ? -9.228 -35.706 -1.494 1.00 45.38 172 PRO A N 1
ATOM 1206 C CA . PRO A 1 172 ? -9.201 -34.264 -1.684 1.00 45.38 172 PRO A CA 1
ATOM 1207 C C . PRO A 1 172 ? -9.173 -33.607 -0.299 1.00 45.38 172 PRO A C 1
ATOM 1209 O O . PRO A 1 172 ? -10.207 -33.192 0.211 1.00 45.38 172 PRO A O 1
ATOM 1212 N N . GLU A 1 173 ? -8.022 -33.558 0.360 1.00 49.97 173 GLU A N 1
ATOM 1213 C CA . GLU A 1 173 ? -7.990 -33.089 1.746 1.00 49.97 173 GLU A CA 1
ATOM 1214 C C . GLU A 1 173 ? -6.713 -32.314 2.032 1.00 49.97 173 GLU A C 1
ATOM 1216 O O . GLU A 1 173 ? -5.744 -32.874 2.516 1.00 49.97 173 GLU A O 1
ATOM 1221 N N . GLU A 1 174 ? -6.715 -31.018 1.695 1.00 49.91 174 GLU A N 1
ATOM 1222 C CA . GLU A 1 174 ? -5.795 -30.053 2.330 1.00 49.91 174 GLU A CA 1
ATOM 1223 C C . GLU A 1 174 ? -6.194 -28.565 2.216 1.00 49.91 174 GLU A C 1
ATOM 1225 O O . GLU A 1 174 ? -5.480 -27.699 2.705 1.00 49.91 174 GLU A O 1
ATOM 1230 N N . LYS A 1 175 ? -7.353 -28.220 1.630 1.00 49.56 175 LYS A N 1
ATOM 1231 C CA . LYS A 1 175 ? -7.859 -26.825 1.616 1.00 49.56 175 LYS A CA 1
ATOM 1232 C C . LYS A 1 175 ? -9.222 -26.614 2.266 1.00 49.56 175 LYS A C 1
ATOM 1234 O O . LYS A 1 175 ? -9.642 -25.475 2.407 1.00 49.56 175 LYS A O 1
ATOM 1239 N N . SER A 1 176 ? -9.915 -27.674 2.686 1.00 53.53 176 SER A N 1
ATOM 1240 C CA . SER A 1 176 ? -11.241 -27.537 3.308 1.00 53.53 176 SER A CA 1
ATOM 1241 C C . SER A 1 176 ? -11.186 -27.271 4.818 1.00 53.53 176 SER A C 1
ATOM 1243 O O . SER A 1 176 ? -12.181 -26.836 5.392 1.00 53.53 176 SER A O 1
ATOM 1245 N N . THR A 1 177 ? -10.049 -27.512 5.474 1.00 58.59 177 THR A N 1
ATOM 1246 C CA . THR A 1 177 ? -9.898 -27.353 6.929 1.00 58.59 177 THR A CA 1
ATOM 1247 C C . THR A 1 177 ? -9.633 -25.905 7.338 1.00 58.59 177 THR A C 1
ATOM 1249 O O . THR A 1 177 ? -10.101 -25.483 8.390 1.00 58.59 177 THR A O 1
ATOM 1252 N N . GLU A 1 178 ? -8.977 -25.108 6.489 1.00 59.97 178 GLU A N 1
ATOM 1253 C CA . GLU A 1 178 ? -8.707 -23.689 6.761 1.00 59.97 178 GLU A CA 1
ATOM 1254 C C . GLU A 1 178 ? -10.005 -22.860 6.776 1.00 59.97 178 GLU A C 1
ATOM 1256 O O . GLU A 1 178 ? -10.247 -22.099 7.710 1.00 59.97 178 GLU A O 1
ATOM 1261 N N . TYR A 1 179 ? -10.917 -23.102 5.824 1.00 63.91 179 TYR A N 1
ATOM 1262 C CA . TYR A 1 179 ? -12.247 -22.470 5.803 1.00 63.91 179 TYR A CA 1
ATOM 1263 C C . TYR A 1 179 ? -13.194 -23.014 6.881 1.00 63.91 179 TYR A C 1
ATOM 1265 O O . TYR A 1 179 ? -14.072 -22.288 7.352 1.00 63.91 179 TYR A O 1
ATOM 1273 N N . ALA A 1 180 ? -13.012 -24.267 7.311 1.00 69.31 180 ALA A N 1
ATOM 1274 C CA . ALA A 1 180 ? -13.812 -24.841 8.386 1.00 69.31 180 ALA A CA 1
ATOM 1275 C C . ALA A 1 180 ? -13.552 -24.128 9.720 1.00 69.31 180 ALA A C 1
ATOM 1277 O O . ALA A 1 180 ? -14.495 -23.887 10.460 1.00 69.31 180 ALA A O 1
ATOM 1278 N N . VAL A 1 181 ? -12.318 -23.713 10.024 1.00 79.25 181 VAL A N 1
ATOM 1279 C CA . VAL A 1 181 ? -12.020 -23.001 11.281 1.00 79.25 181 VAL A CA 1
ATOM 1280 C C . VAL A 1 181 ? -12.698 -21.628 11.319 1.00 79.25 181 VAL A C 1
ATOM 1282 O O . VAL A 1 181 ? -13.343 -21.294 12.314 1.00 79.25 181 VAL A O 1
ATOM 1285 N N . PHE A 1 182 ? -12.639 -20.863 10.224 1.00 72.88 182 PHE A N 1
ATOM 1286 C CA . PHE A 1 182 ? -13.292 -19.551 10.134 1.00 72.88 182 PHE A CA 1
ATOM 1287 C C . PHE A 1 182 ? -14.824 -19.617 10.190 1.00 72.88 182 PHE A C 1
ATOM 1289 O O . PHE A 1 182 ? -15.444 -18.639 10.595 1.00 72.88 182 PHE A O 1
ATOM 1296 N N . ALA A 1 183 ? -15.438 -20.753 9.843 1.00 77.19 183 ALA A N 1
ATOM 1297 C CA . ALA A 1 183 ? -16.880 -20.968 9.980 1.00 77.19 183 ALA A CA 1
ATOM 1298 C C . ALA A 1 183 ? -17.268 -21.571 11.344 1.00 77.19 183 ALA A C 1
ATOM 1300 O O . ALA A 1 183 ? -18.228 -21.134 11.974 1.00 77.19 183 ALA A O 1
ATOM 1301 N N . LEU A 1 184 ? -16.515 -22.553 11.839 1.00 80.06 184 LEU A N 1
ATOM 1302 C CA . LEU A 1 184 ? -16.830 -23.267 13.076 1.00 80.06 184 LEU A CA 1
ATOM 1303 C C . LEU A 1 184 ? -16.636 -22.383 14.308 1.00 80.06 184 LEU A C 1
ATOM 1305 O O . LEU A 1 184 ? -17.481 -22.406 15.196 1.00 80.06 184 LEU A O 1
ATOM 1309 N N . VAL A 1 185 ? -15.575 -21.572 14.365 1.00 86.25 185 VAL A N 1
ATOM 1310 C CA . VAL A 1 185 ? -15.303 -20.691 15.514 1.00 86.25 185 VAL A CA 1
ATOM 1311 C C . VAL A 1 185 ? -16.457 -19.712 15.790 1.00 86.25 185 VAL A C 1
ATOM 1313 O O . VAL A 1 185 ? -16.943 -19.703 16.922 1.00 86.25 185 VAL A O 1
ATOM 1316 N N . PRO A 1 186 ? -16.965 -18.926 14.817 1.00 86.38 186 PRO A N 1
ATOM 1317 C CA . PRO A 1 186 ? -18.101 -18.046 15.071 1.00 86.38 186 PRO A CA 1
ATOM 1318 C C . PRO A 1 186 ? -19.383 -18.820 15.393 1.00 86.38 186 PRO A C 1
ATOM 1320 O O . PRO A 1 186 ? -20.125 -18.388 16.271 1.00 86.38 186 PRO A O 1
ATOM 1323 N N . ILE A 1 187 ? -19.621 -19.984 14.779 1.00 89.50 187 ILE A N 1
ATOM 1324 C CA . ILE A 1 187 ? -20.780 -20.828 15.113 1.00 89.50 187 ILE A CA 1
ATOM 1325 C C . ILE A 1 187 ? -20.701 -21.306 16.570 1.00 89.50 187 ILE A C 1
ATOM 1327 O O . ILE A 1 187 ? -21.665 -21.148 17.316 1.00 89.50 187 ILE A O 1
ATOM 1331 N N . PHE A 1 188 ? -19.556 -21.828 17.016 1.00 88.56 188 PHE A N 1
ATOM 1332 C CA . PHE A 1 188 ? -19.356 -22.251 18.405 1.00 88.56 188 PHE A CA 1
ATOM 1333 C C . PHE A 1 188 ? -19.465 -21.082 19.388 1.00 88.56 188 PHE A C 1
ATOM 1335 O O . PHE A 1 188 ? -20.046 -21.244 20.461 1.00 88.56 188 PHE A O 1
ATOM 1342 N N . CYS A 1 189 ? -18.976 -19.897 19.019 1.00 87.56 189 CYS A N 1
ATOM 1343 C CA . CYS A 1 189 ? -19.141 -18.688 19.821 1.00 87.56 189 CYS A CA 1
ATOM 1344 C C . CYS A 1 189 ? -20.615 -18.287 19.947 1.00 87.56 189 CYS A C 1
ATOM 1346 O O . CYS A 1 189 ? -21.079 -18.033 21.055 1.00 87.56 189 CYS A O 1
ATOM 1348 N N . VAL A 1 190 ? -21.375 -18.275 18.850 1.00 92.00 190 VAL A N 1
ATOM 1349 C CA . VAL A 1 190 ? -22.804 -17.929 18.864 1.00 92.00 190 VAL A CA 1
ATOM 1350 C C . VAL A 1 190 ? -23.602 -18.957 19.666 1.00 92.00 190 VAL A C 1
ATOM 1352 O O . VAL A 1 190 ? -24.351 -18.573 20.562 1.00 92.00 190 VAL A O 1
ATOM 1355 N N . MET A 1 191 ? -23.379 -20.254 19.432 1.00 90.50 191 MET A N 1
ATOM 1356 C CA . MET A 1 191 ? -24.010 -21.342 20.191 1.00 90.50 191 MET A CA 1
ATOM 1357 C C . MET A 1 191 ? -23.668 -21.271 21.689 1.00 90.50 191 MET A C 1
ATOM 1359 O O . MET A 1 191 ? -24.544 -21.449 22.536 1.00 90.50 191 MET A O 1
ATOM 1363 N N . GLY A 1 192 ? -22.416 -20.955 22.035 1.00 92.06 192 GLY A N 1
ATOM 1364 C CA . GLY A 1 192 ? -21.970 -20.793 23.421 1.00 92.06 192 GLY A CA 1
ATOM 1365 C C . GLY A 1 192 ? -22.576 -19.570 24.114 1.00 92.06 192 GLY A C 1
ATOM 1366 O O . GLY A 1 192 ? -23.045 -19.671 25.249 1.00 92.06 192 GLY A O 1
ATOM 1367 N N . LEU A 1 193 ? -22.622 -18.421 23.434 1.00 90.81 193 L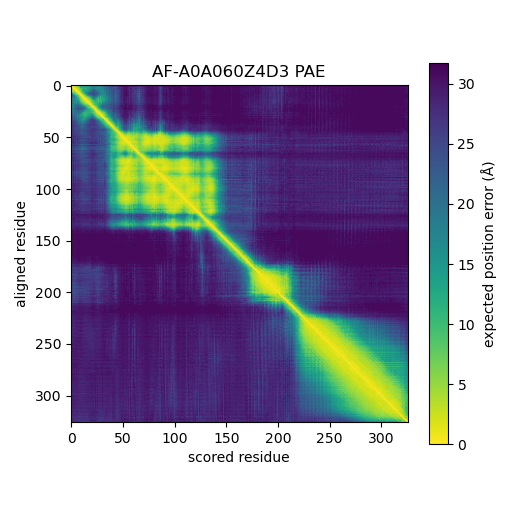EU A N 1
ATOM 1368 C CA . LEU A 1 193 ? -23.223 -17.191 23.961 1.00 90.81 193 LEU A CA 1
ATOM 1369 C C . LEU A 1 193 ? -24.741 -17.328 24.129 1.00 90.81 193 LEU A C 1
ATOM 1371 O O . LEU A 1 193 ? -25.274 -16.898 25.153 1.00 90.81 193 LEU A O 1
ATOM 1375 N N . LEU A 1 194 ? -25.420 -17.986 23.183 1.00 90.12 194 LEU A N 1
ATOM 1376 C CA . LEU A 1 194 ? -26.828 -18.372 23.307 1.00 90.12 194 LEU A CA 1
ATOM 1377 C C . LEU A 1 194 ? -27.042 -19.263 24.536 1.00 90.12 194 LEU A C 1
ATOM 1379 O O . LEU A 1 194 ? -27.941 -18.994 25.328 1.00 90.12 194 LEU A O 1
ATOM 1383 N N . GLY A 1 195 ? -26.183 -20.262 24.753 1.00 88.44 195 GLY A N 1
ATOM 1384 C CA . GLY A 1 195 ? -26.240 -21.126 25.935 1.00 88.44 195 GLY A CA 1
ATOM 1385 C C . GLY A 1 195 ? -26.114 -20.352 27.252 1.00 88.44 195 GLY A C 1
ATOM 1386 O O . GLY A 1 195 ? -26.936 -20.522 28.149 1.00 88.44 195 GLY A O 1
ATOM 1387 N N . ILE A 1 196 ? -25.139 -19.444 27.365 1.00 88.56 196 ILE A N 1
ATOM 1388 C CA . ILE A 1 196 ? -24.948 -18.608 28.566 1.00 88.56 196 ILE A CA 1
ATOM 1389 C C . ILE A 1 196 ? -26.137 -17.663 28.781 1.00 88.56 196 ILE A C 1
ATOM 1391 O O . ILE A 1 196 ? -26.591 -17.481 29.913 1.00 88.56 196 ILE A O 1
ATOM 1395 N N . LEU A 1 197 ? -26.657 -17.068 27.705 1.00 86.19 197 LEU A N 1
ATOM 1396 C CA . LEU A 1 197 ? -27.822 -16.189 27.750 1.00 86.19 197 LEU A CA 1
ATOM 1397 C C . LEU A 1 197 ? -29.061 -16.943 28.250 1.00 86.19 197 LEU A C 1
ATOM 1399 O O . LEU A 1 197 ? -29.733 -16.473 29.168 1.00 86.19 197 LEU A O 1
ATOM 1403 N N . ILE A 1 198 ? -29.316 -18.137 27.709 1.00 86.81 198 ILE A N 1
ATOM 1404 C CA . ILE A 1 198 ? -30.412 -19.015 28.132 1.00 86.81 198 ILE A CA 1
ATOM 1405 C C . ILE A 1 198 ? -30.231 -19.414 29.601 1.00 86.81 198 ILE A C 1
ATOM 1407 O O . ILE A 1 198 ? -31.160 -19.250 30.388 1.00 86.81 198 ILE A O 1
ATOM 1411 N N . CYS A 1 199 ? -29.032 -19.833 30.016 1.00 82.25 199 CYS A N 1
ATOM 1412 C CA . CYS A 1 199 ? -28.736 -20.158 31.414 1.00 82.25 199 CYS A CA 1
ATOM 1413 C C . CYS A 1 199 ? -28.998 -18.977 32.364 1.00 82.25 199 CYS A C 1
ATOM 1415 O O . CYS A 1 199 ? -29.554 -19.165 33.444 1.00 82.25 199 CYS A O 1
ATOM 1417 N N . ASN A 1 200 ? -28.656 -17.749 31.969 1.00 82.00 200 ASN A N 1
ATOM 1418 C CA . ASN A 1 200 ? -28.926 -16.553 32.771 1.00 82.00 200 ASN A CA 1
ATOM 1419 C C . ASN A 1 200 ? -30.423 -16.218 32.857 1.00 82.00 200 ASN A C 1
ATOM 1421 O O . ASN A 1 200 ? -30.895 -15.766 33.903 1.00 82.00 200 ASN A O 1
ATOM 1425 N N . ILE A 1 201 ? -31.186 -16.466 31.790 1.00 81.69 201 ILE A N 1
ATOM 1426 C CA . ILE A 1 201 ? -32.646 -16.295 31.781 1.00 81.69 201 ILE A CA 1
ATOM 1427 C C . ILE A 1 201 ? -33.318 -17.346 32.674 1.00 81.69 201 ILE A C 1
ATOM 1429 O O . ILE A 1 201 ? -34.206 -17.007 33.459 1.00 81.69 201 ILE A O 1
ATOM 1433 N N . LEU A 1 202 ? -32.869 -18.601 32.596 1.00 78.75 202 LEU A N 1
ATOM 1434 C CA . LEU A 1 202 ? -33.354 -19.704 33.427 1.00 78.75 202 LEU A CA 1
ATOM 1435 C C . LEU A 1 202 ? -33.041 -19.459 34.909 1.00 78.75 202 LEU A C 1
ATOM 1437 O O . LEU A 1 202 ? -33.939 -19.566 35.747 1.00 78.75 202 LEU A O 1
ATOM 1441 N N . LYS A 1 203 ? -31.838 -18.953 35.214 1.00 68.06 203 LYS A N 1
ATOM 1442 C CA . LYS A 1 203 ? -31.433 -18.538 36.564 1.00 68.06 203 LYS A CA 1
ATOM 1443 C C . LYS A 1 203 ? -32.297 -17.401 37.124 1.00 68.06 203 LYS A C 1
ATOM 1445 O O . LYS A 1 203 ? -32.610 -17.403 38.311 1.00 68.06 203 LYS A O 1
ATOM 1450 N N . LYS A 1 204 ? -32.748 -16.458 36.285 1.00 73.12 204 LYS A N 1
ATOM 1451 C CA . LYS A 1 204 ? -33.672 -15.376 36.687 1.00 73.12 204 LYS A CA 1
ATOM 1452 C C . LYS A 1 204 ? -35.103 -15.876 36.956 1.00 73.12 204 LYS A C 1
ATOM 1454 O O . LYS A 1 204 ? -35.850 -15.204 37.660 1.00 73.12 204 LYS A O 1
ATOM 1459 N N . LYS A 1 205 ? -35.480 -17.044 36.420 1.00 71.81 205 LYS A N 1
ATOM 1460 C CA . LYS A 1 205 ? -36.777 -17.712 36.643 1.00 71.81 205 LYS A CA 1
ATOM 1461 C C . LYS A 1 205 ? -36.736 -18.826 37.706 1.00 71.81 205 LYS A C 1
ATOM 1463 O O . LYS A 1 205 ? -37.760 -19.455 37.935 1.00 71.81 205 LYS A O 1
ATOM 1468 N N . GLY A 1 206 ? -35.594 -19.052 38.364 1.00 65.56 206 GLY A N 1
ATOM 1469 C CA . GLY A 1 206 ? -35.439 -20.075 39.408 1.00 65.56 206 GLY A CA 1
ATOM 1470 C C . GLY A 1 206 ? -35.132 -21.488 38.896 1.00 65.56 206 GLY A C 1
ATOM 1471 O O . GLY A 1 206 ? -35.076 -22.415 39.697 1.00 65.56 206 GLY A O 1
ATOM 1472 N N . TYR A 1 207 ? -34.897 -21.663 37.593 1.00 66.25 207 TYR A N 1
ATOM 1473 C CA . TYR A 1 207 ? -34.439 -22.931 37.024 1.00 66.25 207 TYR A CA 1
ATOM 1474 C C . TYR A 1 207 ? -32.909 -22.961 37.07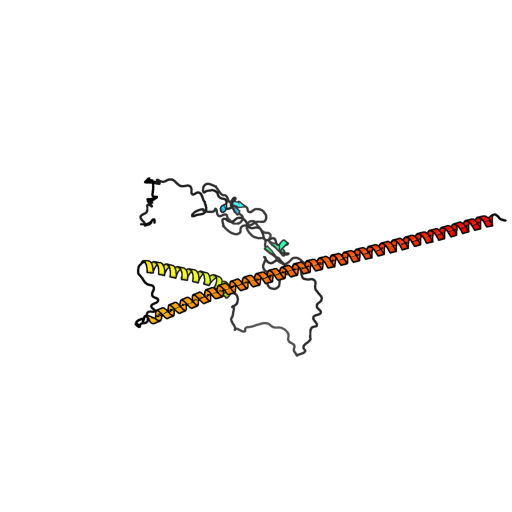2 1.00 66.25 207 TYR A C 1
ATOM 1476 O O . TYR A 1 207 ? -32.237 -22.163 36.414 1.00 66.25 207 TYR A O 1
ATOM 1484 N N . ASN A 1 208 ? -32.349 -23.859 37.878 1.00 61.34 208 ASN A N 1
ATOM 1485 C CA . ASN A 1 208 ? -30.908 -24.072 37.929 1.00 61.34 208 ASN A CA 1
ATOM 1486 C C . ASN A 1 208 ? -30.514 -25.017 36.791 1.00 61.34 208 ASN A C 1
ATOM 1488 O O . ASN A 1 208 ? -30.984 -26.147 36.746 1.00 61.34 208 ASN A O 1
ATOM 1492 N N . CYS A 1 209 ? -29.651 -24.565 35.878 1.00 59.25 209 CYS A N 1
ATOM 1493 C CA . CYS A 1 209 ? -29.021 -25.440 34.889 1.00 59.25 209 CYS A CA 1
ATOM 1494 C C . CYS A 1 209 ? -27.943 -26.278 35.583 1.00 59.25 209 CYS A C 1
ATOM 1496 O O . CYS A 1 209 ? -26.747 -25.998 35.490 1.00 59.25 209 CYS A O 1
ATOM 1498 N N . THR A 1 210 ? -28.366 -27.267 36.350 1.00 62.03 210 THR A N 1
ATOM 1499 C CA . THR A 1 210 ? -27.527 -28.376 36.778 1.00 62.03 210 THR A CA 1
ATOM 1500 C C . THR A 1 210 ? -27.295 -29.250 35.550 1.00 62.03 210 THR A C 1
ATOM 1502 O O . THR A 1 210 ? -28.228 -29.658 34.864 1.00 62.03 210 THR A O 1
ATOM 1505 N N . ALA A 1 211 ? -26.030 -29.503 35.214 1.00 53.84 211 ALA A N 1
ATOM 1506 C CA . ALA A 1 211 ? -25.668 -30.528 34.241 1.00 53.84 211 ALA A CA 1
ATOM 1507 C C . ALA A 1 211 ? -25.865 -31.903 34.895 1.00 53.84 211 ALA A C 1
ATOM 1509 O O . ALA A 1 211 ? -24.914 -32.654 35.094 1.00 53.84 211 ALA A O 1
ATOM 1510 N N . GLU A 1 212 ? -27.090 -32.196 35.318 1.00 47.59 212 GLU A N 1
ATOM 1511 C CA . GLU A 1 212 ? -27.469 -33.532 35.729 1.00 47.59 212 GLU A CA 1
ATOM 1512 C C . GLU A 1 212 ? -27.661 -34.339 34.454 1.00 47.59 212 GLU A C 1
ATOM 1514 O O . GLU A 1 212 ? -28.683 -34.309 33.775 1.00 47.59 212 GLU A O 1
ATOM 1519 N N . LYS A 1 213 ? -26.571 -35.012 34.081 1.00 45.12 213 LYS A N 1
ATOM 1520 C CA . LYS A 1 213 ? -26.648 -36.231 33.298 1.00 45.12 213 LYS A CA 1
ATOM 1521 C C . LYS A 1 213 ? -27.655 -37.113 34.027 1.00 45.12 213 LYS A C 1
ATOM 1523 O O . LYS A 1 213 ? -27.371 -37.555 35.134 1.00 45.12 213 LYS A O 1
ATOM 1528 N N . GLU A 1 214 ? -28.826 -37.298 33.431 1.00 52.75 214 GLU A N 1
ATOM 1529 C CA . GLU A 1 214 ? -29.807 -38.273 33.883 1.00 52.75 214 GLU A CA 1
ATOM 1530 C C . GLU A 1 214 ? -29.096 -39.633 33.901 1.00 52.75 214 GLU A C 1
ATOM 1532 O O . GLU A 1 214 ? -28.699 -40.193 32.878 1.00 52.75 214 GLU A O 1
ATOM 1537 N N . GLY A 1 215 ? -28.749 -40.047 35.108 1.00 48.59 215 GLY A N 1
ATOM 1538 C CA . GLY A 1 215 ? -27.758 -41.065 35.393 1.00 48.59 215 GLY A CA 1
ATOM 1539 C C . GLY A 1 215 ? -27.505 -40.997 36.884 1.00 48.59 215 GLY A C 1
ATOM 1540 O O . GLY A 1 215 ? -26.625 -40.258 37.321 1.00 48.59 215 GLY A O 1
ATOM 1541 N N . GLY A 1 216 ? -28.376 -41.687 37.624 1.00 55.94 216 GLY A N 1
ATOM 1542 C CA . GLY A 1 216 ? -28.374 -41.752 39.079 1.00 55.94 216 GLY A CA 1
ATOM 1543 C C . GLY A 1 216 ? -26.979 -41.984 39.648 1.00 55.94 216 GLY A C 1
ATOM 1544 O O . GLY A 1 216 ? -26.164 -42.702 39.076 1.00 55.94 216 GLY A O 1
ATOM 1545 N N . ASP A 1 217 ? -26.658 -41.280 40.723 1.00 51.62 217 ASP A N 1
ATOM 1546 C CA . ASP A 1 217 ? -26.819 -41.812 42.074 1.00 51.62 217 ASP A CA 1
ATOM 1547 C C . ASP A 1 217 ? -26.395 -40.722 43.073 1.00 51.62 217 ASP A C 1
ATOM 1549 O O . ASP A 1 217 ? -25.489 -39.922 42.823 1.00 51.62 217 ASP A O 1
ATOM 1553 N N . GLU A 1 218 ? -27.125 -40.641 44.183 1.00 63.91 218 GLU A N 1
ATOM 1554 C CA . GLU A 1 218 ? -26.897 -39.713 45.288 1.00 63.91 218 GLU A CA 1
ATOM 1555 C C . GLU A 1 218 ? -25.478 -39.862 45.866 1.00 63.91 218 GLU A C 1
ATOM 1557 O O . GLU A 1 218 ? -25.095 -40.944 46.303 1.00 63.91 218 GLU A O 1
ATOM 1562 N N . GLU A 1 219 ? -24.716 -38.768 45.988 1.00 52.56 219 GLU A N 1
ATOM 1563 C CA . GLU A 1 219 ? -23.565 -38.742 46.899 1.00 52.56 219 GLU A CA 1
ATOM 1564 C C . GLU A 1 219 ? -23.455 -37.392 47.623 1.00 52.56 219 GLU A C 1
ATOM 1566 O O . GLU A 1 219 ? -23.170 -36.337 47.052 1.00 52.56 219 GLU A O 1
ATOM 1571 N N . ASN A 1 220 ? -23.711 -37.465 48.926 1.00 47.94 220 ASN A N 1
ATOM 1572 C CA . ASN A 1 220 ? -23.634 -36.419 49.937 1.00 47.94 220 ASN A CA 1
ATOM 1573 C C . ASN A 1 220 ? -22.254 -35.718 49.940 1.00 47.94 220 ASN A C 1
ATOM 1575 O O . ASN A 1 220 ? -21.229 -36.332 50.241 1.00 47.94 220 ASN A O 1
ATOM 1579 N N . ALA A 1 221 ? -22.210 -34.423 49.611 1.00 44.84 221 ALA A N 1
ATOM 1580 C CA . ALA A 1 221 ? -20.972 -33.646 49.572 1.00 44.84 221 ALA A CA 1
ATOM 1581 C C . ALA A 1 221 ? -20.555 -33.173 50.977 1.00 44.84 221 ALA A C 1
ATOM 1583 O O . ALA A 1 221 ? -21.230 -32.362 51.606 1.00 44.84 221 ALA A O 1
ATOM 1584 N N . THR A 1 222 ? -19.398 -33.640 51.449 1.00 54.62 222 THR A N 1
ATOM 1585 C CA . THR A 1 222 ? -18.768 -33.182 52.695 1.00 54.62 222 THR A CA 1
ATOM 1586 C C . THR A 1 222 ? -17.922 -31.904 52.501 1.00 54.62 222 THR A C 1
ATOM 1588 O O . THR A 1 222 ? -17.357 -31.690 51.420 1.00 54.62 222 THR A O 1
ATOM 1591 N N . PRO A 1 223 ? -17.743 -31.068 53.551 1.00 57.12 223 PRO A N 1
ATOM 1592 C CA . PRO A 1 223 ? -17.145 -29.721 53.457 1.00 57.12 223 PRO A CA 1
ATOM 1593 C C . PRO A 1 223 ? -15.669 -29.664 53.017 1.00 57.12 223 PRO A C 1
ATOM 1595 O O . PRO A 1 223 ? -15.166 -28.607 52.642 1.00 57.12 223 PRO A O 1
ATOM 1598 N N . GLN A 1 224 ? -14.937 -30.783 53.041 1.00 55.50 224 GLN A N 1
ATOM 1599 C CA . GLN A 1 224 ? -13.515 -30.809 52.668 1.00 55.50 224 GLN A CA 1
ATOM 1600 C C . GLN A 1 224 ? -13.273 -30.701 51.151 1.00 55.50 224 GLN A C 1
ATOM 1602 O O . GLN A 1 224 ? -12.237 -30.181 50.731 1.00 55.50 224 GLN A O 1
ATOM 1607 N N . LYS A 1 225 ? -14.233 -31.129 50.317 1.00 57.78 225 LYS A N 1
ATOM 1608 C CA . LYS A 1 225 ? -14.098 -31.149 48.846 1.00 57.78 225 LYS A CA 1
ATOM 1609 C C . LYS A 1 225 ? -14.174 -29.741 48.232 1.00 57.78 225 LYS A C 1
ATOM 1611 O O . LYS A 1 225 ? -13.645 -29.513 47.143 1.00 57.78 225 LYS A O 1
ATOM 1616 N N . GLU A 1 226 ? -14.795 -28.781 48.920 1.00 60.12 226 GLU A N 1
ATOM 1617 C CA . GLU A 1 226 ? -14.870 -27.382 48.473 1.00 60.12 226 GLU A CA 1
ATOM 1618 C C . GLU A 1 226 ? -13.560 -26.619 48.697 1.00 60.12 226 GLU A C 1
ATOM 1620 O O . GLU A 1 226 ? -13.076 -25.966 47.770 1.00 60.12 226 GLU A O 1
ATOM 1625 N N . GLY A 1 227 ? -12.913 -26.786 49.856 1.00 69.56 227 GLY A N 1
ATOM 1626 C CA . GLY A 1 227 ? -11.641 -26.112 50.151 1.00 69.56 227 GLY A CA 1
ATOM 1627 C C . GLY A 1 227 ? -10.495 -26.521 49.213 1.00 69.56 227 GLY A C 1
ATOM 1628 O O . GLY A 1 227 ? -9.625 -25.718 48.872 1.00 69.56 227 GLY A O 1
ATOM 1629 N N . GLU A 1 228 ? -10.482 -27.763 48.723 1.00 75.25 228 GLU A N 1
ATOM 1630 C CA . GLU A 1 228 ? -9.523 -28.187 47.693 1.00 75.25 228 GLU A CA 1
ATOM 1631 C C . GLU A 1 228 ? -9.824 -27.606 46.308 1.00 75.25 228 GLU A C 1
ATOM 1633 O O . GLU A 1 228 ? -8.897 -27.223 45.584 1.00 75.25 228 GLU A O 1
ATOM 1638 N N . ARG A 1 229 ? -11.108 -27.477 45.949 1.00 74.62 229 ARG A N 1
ATOM 1639 C CA . ARG A 1 229 ? -11.539 -26.857 44.688 1.00 74.62 229 ARG A CA 1
ATOM 1640 C C . ARG A 1 229 ? -11.193 -25.370 44.641 1.00 74.62 229 ARG A C 1
ATOM 1642 O O . ARG A 1 229 ? -10.767 -24.888 43.589 1.00 74.62 229 ARG A O 1
ATOM 1649 N N . GLU A 1 230 ? -11.311 -24.654 45.755 1.00 77.38 230 GLU A N 1
ATOM 1650 C CA . GLU A 1 230 ? -10.901 -23.247 45.843 1.00 77.38 230 GLU A CA 1
ATOM 1651 C C . GLU A 1 230 ? -9.387 -23.075 45.708 1.00 77.38 230 GLU A C 1
ATOM 1653 O O . GLU A 1 230 ? -8.938 -22.322 44.840 1.00 77.38 230 GLU A O 1
ATOM 1658 N N . ARG A 1 231 ? -8.591 -23.869 46.437 1.00 78.19 231 ARG A N 1
ATOM 1659 C CA . ARG A 1 231 ? -7.122 -23.869 46.298 1.00 78.19 231 ARG A CA 1
ATOM 1660 C C . ARG A 1 231 ? -6.668 -24.217 44.880 1.00 78.19 231 ARG A C 1
ATOM 1662 O O . ARG A 1 231 ? -5.678 -23.685 44.379 1.00 78.19 231 ARG A O 1
ATOM 1669 N N . HIS A 1 232 ? -7.384 -25.107 44.195 1.00 81.50 232 HIS A N 1
ATOM 1670 C CA . HIS A 1 232 ? -7.104 -25.421 42.795 1.00 81.50 232 HIS A CA 1
ATOM 1671 C C . HIS A 1 232 ? -7.413 -24.245 41.851 1.00 81.50 232 HIS A C 1
ATOM 1673 O O . HIS A 1 232 ? -6.621 -23.958 40.948 1.00 81.50 232 HIS A O 1
ATOM 1679 N N . ARG A 1 233 ? -8.522 -23.526 42.072 1.00 81.56 233 ARG A N 1
ATOM 1680 C CA . ARG A 1 233 ? -8.877 -22.321 41.300 1.00 81.56 233 ARG A CA 1
ATOM 1681 C C . ARG A 1 233 ? -7.871 -21.192 41.503 1.00 81.56 233 ARG A C 1
ATOM 1683 O O . ARG A 1 233 ? -7.517 -20.523 40.533 1.00 81.56 233 ARG A O 1
ATOM 1690 N N . GLU A 1 234 ? -7.393 -21.000 42.725 1.00 84.88 234 GLU A N 1
ATOM 1691 C CA . GLU A 1 234 ? -6.409 -19.968 43.047 1.00 84.88 234 GLU A CA 1
ATOM 1692 C C . GLU A 1 234 ? -5.061 -20.240 42.368 1.00 84.88 234 GLU A C 1
ATOM 1694 O O . GLU A 1 234 ? -4.577 -19.395 41.613 1.00 84.88 234 GLU A O 1
ATOM 1699 N N . ARG A 1 235 ? -4.552 -21.477 42.462 1.00 85.38 235 ARG A N 1
ATOM 1700 C CA . ARG A 1 235 ? -3.353 -21.914 41.721 1.00 85.38 235 ARG A CA 1
ATOM 1701 C C . ARG A 1 235 ? -3.496 -21.765 40.207 1.00 85.38 235 ARG A C 1
ATOM 1703 O O . ARG A 1 235 ? -2.534 -21.467 39.504 1.00 85.38 235 ARG A O 1
ATOM 1710 N N . HIS A 1 236 ? -4.691 -21.988 39.661 1.00 84.75 236 HIS A N 1
ATOM 1711 C CA . HIS A 1 236 ? -4.931 -21.779 38.233 1.00 84.75 236 HIS A CA 1
ATOM 1712 C C . HIS A 1 236 ? -4.885 -20.292 37.844 1.00 84.75 236 HIS A C 1
ATOM 1714 O O . HIS A 1 236 ? -4.321 -19.951 36.803 1.00 84.75 236 HIS A O 1
ATOM 1720 N N . ARG A 1 237 ? -5.435 -19.401 38.680 1.00 84.56 237 ARG A N 1
ATOM 1721 C CA . ARG A 1 237 ? -5.366 -17.945 38.470 1.00 84.56 237 ARG A CA 1
ATOM 1722 C C . ARG A 1 237 ? -3.936 -17.424 38.562 1.00 84.56 237 ARG A C 1
ATOM 1724 O O . ARG A 1 237 ? -3.548 -16.595 37.745 1.00 84.56 237 ARG A O 1
ATOM 1731 N N . GLU A 1 238 ? -3.157 -17.926 39.511 1.00 88.44 238 GLU A N 1
ATOM 1732 C CA . GLU A 1 238 ? -1.761 -17.530 39.696 1.00 88.44 238 GLU A CA 1
ATOM 1733 C C . GLU A 1 238 ? -0.897 -17.928 38.494 1.00 88.44 238 GLU A C 1
ATOM 1735 O O . GLU A 1 238 ? -0.274 -17.064 37.879 1.00 88.44 238 GLU A O 1
ATOM 1740 N N . ARG A 1 239 ? -1.009 -19.182 38.033 1.00 87.88 239 ARG A N 1
ATOM 1741 C CA . ARG A 1 239 ? -0.346 -19.647 36.799 1.00 87.88 239 ARG A CA 1
ATOM 1742 C C . ARG A 1 239 ? -0.748 -18.850 35.561 1.00 87.88 239 ARG A C 1
ATOM 1744 O O . ARG A 1 239 ? 0.051 -18.662 34.651 1.00 87.88 239 ARG A O 1
ATOM 1751 N N . HIS A 1 240 ? -1.997 -18.393 35.485 1.00 86.19 240 HIS A N 1
ATOM 1752 C CA . HIS A 1 240 ? -2.432 -17.551 34.373 1.00 86.19 240 HIS A CA 1
ATOM 1753 C C . HIS A 1 240 ? -1.788 -16.157 34.422 1.00 86.19 240 HIS A C 1
ATOM 1755 O O . HIS A 1 240 ? -1.420 -15.624 33.377 1.00 86.19 240 HIS A O 1
ATOM 1761 N N . ARG A 1 241 ? -1.631 -15.573 35.616 1.00 87.50 241 ARG A N 1
ATOM 1762 C CA . ARG A 1 241 ? -0.936 -14.287 35.795 1.00 87.50 241 ARG A CA 1
ATOM 1763 C C . ARG A 1 241 ? 0.551 -14.399 35.472 1.00 87.50 241 ARG A C 1
ATOM 1765 O O . ARG A 1 241 ? 1.080 -13.517 34.810 1.00 87.50 241 ARG A O 1
ATOM 1772 N N . GLU A 1 242 ? 1.198 -15.478 35.896 1.00 90.56 242 GLU A N 1
ATOM 1773 C CA . GLU A 1 242 ? 2.612 -15.739 35.610 1.00 90.56 242 GLU A CA 1
ATOM 1774 C C . GLU A 1 242 ? 2.867 -15.866 34.104 1.00 90.56 242 GLU A C 1
ATOM 1776 O O . GLU A 1 242 ? 3.674 -15.121 33.556 1.00 90.56 242 GLU A O 1
ATOM 1781 N N . ARG A 1 243 ? 2.056 -16.666 33.397 1.00 89.25 243 ARG A N 1
ATOM 1782 C CA . ARG A 1 243 ? 2.121 -16.763 31.928 1.00 89.25 243 ARG A CA 1
ATOM 1783 C C . ARG A 1 243 ? 1.883 -15.434 31.214 1.00 89.25 243 ARG A C 1
ATOM 1785 O O . ARG A 1 243 ? 2.415 -15.225 30.128 1.00 89.25 243 ARG A O 1
ATOM 1792 N N . HIS A 1 244 ? 1.043 -14.557 31.765 1.00 87.06 244 HIS A N 1
ATOM 1793 C CA . HIS A 1 244 ? 0.832 -13.234 31.178 1.00 87.06 244 HIS A CA 1
ATOM 1794 C C . HIS A 1 244 ? 2.086 -12.369 31.309 1.00 87.06 244 HIS A C 1
ATOM 1796 O O . HIS A 1 244 ? 2.518 -11.787 30.319 1.00 87.06 244 HIS A O 1
ATOM 1802 N N . ARG A 1 245 ? 2.706 -12.359 32.497 1.00 90.25 245 ARG A N 1
ATOM 1803 C CA . ARG A 1 245 ? 3.958 -11.630 32.739 1.00 90.25 245 ARG A CA 1
ATOM 1804 C C . ARG A 1 245 ? 5.092 -12.141 31.857 1.00 90.25 245 ARG A C 1
ATOM 1806 O O . ARG A 1 245 ? 5.760 -11.337 31.226 1.00 90.25 245 ARG A O 1
ATOM 1813 N N . GLU A 1 246 ? 5.259 -13.458 31.734 1.00 90.75 246 GLU A N 1
ATOM 1814 C CA . GLU A 1 246 ? 6.278 -14.041 30.847 1.00 90.75 246 GLU A CA 1
ATOM 1815 C C . GLU A 1 246 ? 6.095 -13.610 29.387 1.00 90.75 246 GLU A C 1
ATOM 1817 O O . GLU A 1 246 ? 7.069 -13.301 28.703 1.00 90.75 246 GLU A O 1
ATOM 1822 N N . ARG A 1 247 ? 4.847 -13.555 28.902 1.00 89.69 247 ARG A N 1
ATOM 1823 C CA . ARG A 1 247 ? 4.542 -13.090 27.541 1.00 89.69 247 ARG A CA 1
ATOM 1824 C C . ARG A 1 247 ? 4.854 -11.610 27.347 1.00 89.69 247 ARG A C 1
ATOM 1826 O O . ARG A 1 247 ? 5.317 -11.238 26.274 1.00 89.69 247 ARG A O 1
ATOM 1833 N N . GLU A 1 248 ? 4.593 -10.776 28.348 1.00 88.31 248 GLU A N 1
ATOM 1834 C CA . GLU A 1 248 ? 4.945 -9.352 28.303 1.00 88.31 248 GLU A CA 1
ATOM 1835 C C . GLU A 1 248 ? 6.464 -9.168 28.273 1.00 88.31 248 GLU A C 1
ATOM 1837 O O . GLU A 1 248 ? 6.971 -8.517 27.364 1.00 88.31 248 GLU A O 1
ATOM 1842 N N . THR A 1 249 ? 7.202 -9.852 29.150 1.00 90.69 249 THR A N 1
ATOM 1843 C CA . THR A 1 249 ? 8.672 -9.807 29.157 1.00 90.69 249 THR A CA 1
ATOM 1844 C C . THR A 1 249 ? 9.275 -10.313 27.842 1.00 90.69 249 THR A C 1
ATOM 1846 O O . THR A 1 249 ? 10.235 -9.733 27.331 1.00 90.69 249 THR A O 1
ATOM 1849 N N . GLN A 1 250 ? 8.713 -11.368 27.240 1.00 90.31 250 GLN A N 1
ATOM 1850 C CA . GLN A 1 250 ? 9.160 -11.850 25.927 1.00 90.31 250 GLN A CA 1
ATOM 1851 C C . GLN A 1 250 ? 8.958 -10.800 24.826 1.00 90.31 250 GLN A C 1
ATOM 1853 O O . GLN A 1 250 ? 9.876 -10.586 24.035 1.00 90.31 250 GLN A O 1
ATOM 1858 N N . ARG A 1 251 ? 7.810 -10.110 24.806 1.00 90.88 251 ARG A N 1
ATOM 1859 C CA . ARG A 1 251 ? 7.524 -9.033 23.840 1.00 90.88 251 ARG A CA 1
ATOM 1860 C C . ARG A 1 251 ? 8.453 -7.834 23.998 1.00 90.88 251 ARG A C 1
ATOM 1862 O O . ARG A 1 251 ? 8.909 -7.287 22.996 1.00 90.88 251 ARG A O 1
ATOM 1869 N N . GLU A 1 252 ? 8.757 -7.444 25.233 1.00 90.12 252 GLU A N 1
ATOM 1870 C CA . GLU A 1 252 ? 9.720 -6.371 25.507 1.00 90.12 252 GLU A CA 1
ATOM 1871 C C . GLU A 1 252 ? 11.110 -6.753 24.986 1.00 90.12 252 GLU A C 1
ATOM 1873 O O . GLU A 1 252 ? 11.730 -5.998 24.238 1.00 90.12 252 GLU A O 1
ATOM 1878 N N . THR A 1 253 ? 11.556 -7.979 25.274 1.00 90.94 253 THR A N 1
ATOM 1879 C CA . THR A 1 253 ? 12.869 -8.460 24.818 1.00 90.94 253 THR A CA 1
ATOM 1880 C C . THR A 1 253 ? 12.942 -8.593 23.288 1.00 90.94 253 THR A C 1
ATOM 1882 O O . THR A 1 253 ? 14.000 -8.404 22.687 1.00 90.94 253 THR A O 1
ATOM 1885 N N . GLU A 1 254 ? 11.840 -8.954 22.628 1.00 91.75 254 GLU A N 1
ATOM 1886 C CA . GLU A 1 254 ? 11.759 -9.016 21.164 1.00 91.75 254 GLU A CA 1
ATOM 1887 C C . GLU A 1 254 ? 11.862 -7.619 20.540 1.00 91.75 254 GLU A C 1
ATOM 1889 O O . GLU A 1 254 ? 12.698 -7.408 19.659 1.00 91.75 254 GLU A O 1
ATOM 1894 N N . THR A 1 255 ? 11.119 -6.653 21.086 1.00 90.44 255 THR A N 1
ATOM 1895 C CA . THR A 1 255 ? 11.178 -5.238 20.684 1.00 90.44 255 THR A CA 1
ATOM 1896 C C . THR A 1 255 ? 12.593 -4.665 20.832 1.00 90.44 255 THR A C 1
ATOM 1898 O O . THR A 1 255 ? 13.103 -3.993 19.931 1.00 90.44 255 THR A O 1
ATOM 1901 N N . GLU A 1 256 ? 13.280 -4.961 21.940 1.00 93.12 256 GLU A N 1
ATOM 1902 C CA . GLU A 1 256 ? 14.661 -4.512 22.154 1.00 93.12 256 GLU A CA 1
ATOM 1903 C C . GLU A 1 256 ? 15.634 -5.101 21.125 1.00 93.12 256 GLU A C 1
ATOM 1905 O O . GLU A 1 256 ? 16.496 -4.388 20.595 1.00 93.12 256 GLU A O 1
ATOM 1910 N N . ARG A 1 257 ? 15.490 -6.394 20.805 1.00 92.75 257 ARG A N 1
ATOM 1911 C CA . ARG A 1 257 ? 16.315 -7.067 19.790 1.00 92.75 257 ARG A CA 1
ATOM 1912 C C . ARG A 1 257 ? 16.074 -6.502 18.399 1.00 92.75 257 ARG A C 1
ATOM 1914 O O . ARG A 1 257 ? 17.030 -6.351 17.638 1.00 92.75 257 ARG A O 1
ATOM 1921 N N . GLU A 1 258 ? 14.829 -6.200 18.059 1.00 91.81 258 GLU A N 1
ATOM 1922 C CA . GLU A 1 258 ? 14.479 -5.582 16.784 1.00 91.81 258 GLU A CA 1
ATOM 1923 C C . GLU A 1 258 ? 15.098 -4.186 16.661 1.00 91.81 258 GLU A C 1
ATOM 1925 O O . GLU A 1 258 ? 15.858 -3.936 15.723 1.00 91.81 258 GLU A O 1
ATOM 1930 N N . THR A 1 259 ? 14.936 -3.352 17.691 1.00 91.19 259 THR A N 1
ATOM 1931 C CA . THR A 1 259 ? 15.562 -2.021 17.770 1.00 91.19 259 THR A CA 1
ATOM 1932 C C . THR A 1 259 ? 17.093 -2.104 17.662 1.00 91.19 259 THR A C 1
ATOM 1934 O O . THR A 1 259 ? 17.742 -1.289 17.005 1.00 91.19 259 THR A O 1
ATOM 1937 N N . GLN A 1 260 ? 17.727 -3.097 18.298 1.00 91.38 260 GLN A N 1
ATOM 1938 C CA . GLN A 1 260 ? 19.175 -3.293 18.194 1.00 91.38 260 GLN A CA 1
ATOM 1939 C C . GLN A 1 260 ? 19.609 -3.699 16.777 1.00 91.38 260 GLN A C 1
ATOM 1941 O O . GLN A 1 260 ? 20.642 -3.221 16.302 1.00 91.38 260 GLN A O 1
ATOM 1946 N N . ARG A 1 261 ? 18.827 -4.543 16.092 1.00 92.75 261 ARG A N 1
ATOM 1947 C CA . ARG A 1 261 ? 19.085 -4.929 14.697 1.00 92.75 261 ARG A CA 1
ATOM 1948 C C . ARG A 1 261 ? 18.950 -3.744 13.749 1.00 92.75 261 ARG A C 1
ATOM 1950 O O . ARG A 1 261 ? 19.769 -3.618 12.846 1.00 92.75 261 ARG A O 1
ATOM 1957 N N . GLU A 1 262 ? 17.959 -2.879 13.943 1.00 91.69 262 GLU A N 1
ATOM 1958 C CA . GLU A 1 262 ? 17.811 -1.655 13.146 1.00 91.69 262 GLU A CA 1
ATOM 1959 C C . GLU A 1 262 ? 19.014 -0.726 13.301 1.00 91.69 262 GLU A C 1
ATOM 1961 O O . GLU A 1 262 ? 19.642 -0.382 12.303 1.00 91.69 262 GLU A O 1
ATOM 1966 N N . ARG A 1 263 ? 19.437 -0.446 14.540 1.00 92.75 263 ARG A N 1
ATOM 1967 C CA . ARG A 1 263 ? 20.643 0.363 14.799 1.00 92.75 263 ARG A CA 1
ATOM 1968 C C . ARG A 1 263 ? 21.904 -0.208 14.145 1.00 92.75 263 ARG A C 1
ATOM 1970 O O . ARG A 1 263 ? 22.764 0.548 13.698 1.00 92.75 263 ARG A O 1
ATOM 1977 N N . HIS A 1 264 ? 22.043 -1.535 14.093 1.00 91.94 264 HIS A N 1
ATOM 1978 C CA . HIS A 1 264 ? 23.167 -2.169 13.398 1.00 91.94 264 HIS A CA 1
ATOM 1979 C C . HIS A 1 264 ? 23.098 -1.936 11.884 1.00 91.94 264 HIS A C 1
ATOM 1981 O O . HIS A 1 264 ? 24.101 -1.569 11.280 1.00 91.94 264 HIS A O 1
ATOM 1987 N N . ARG A 1 265 ? 21.912 -2.084 11.277 1.00 92.50 265 ARG A N 1
ATOM 1988 C CA . ARG A 1 265 ? 21.713 -1.835 9.838 1.00 92.50 265 ARG A CA 1
ATOM 1989 C C . ARG A 1 265 ? 21.993 -0.385 9.456 1.00 92.50 265 ARG A C 1
ATOM 1991 O O . ARG A 1 265 ? 22.613 -0.143 8.423 1.00 92.50 265 ARG A O 1
ATOM 1998 N N . GLU A 1 266 ? 21.571 0.571 10.280 1.00 92.12 266 GLU A N 1
ATOM 1999 C CA . GLU A 1 266 ? 21.874 1.990 10.060 1.00 92.12 266 GLU A CA 1
ATOM 2000 C C . GLU A 1 266 ? 23.383 2.242 10.075 1.00 92.12 266 GLU A C 1
ATOM 2002 O O . GLU A 1 266 ? 23.916 2.857 9.152 1.00 92.12 266 GLU A O 1
ATOM 2007 N N . ARG A 1 267 ? 24.095 1.689 11.066 1.00 93.19 267 ARG A N 1
ATOM 2008 C CA . ARG A 1 267 ? 25.556 1.808 11.157 1.00 93.19 267 ARG A CA 1
ATOM 2009 C C . ARG A 1 267 ? 26.274 1.173 9.964 1.00 93.19 267 ARG A C 1
ATOM 2011 O O . ARG A 1 267 ? 27.251 1.741 9.472 1.00 93.19 267 ARG A O 1
ATOM 2018 N N . ASP A 1 268 ? 25.813 0.016 9.497 1.00 91.06 268 ASP A N 1
ATOM 2019 C CA . ASP A 1 268 ? 26.378 -0.639 8.312 1.00 91.06 268 ASP A CA 1
ATOM 2020 C C . ASP A 1 268 ? 26.183 0.228 7.062 1.00 91.06 268 ASP A C 1
ATOM 2022 O O . ASP A 1 268 ? 27.131 0.442 6.304 1.00 91.06 268 ASP A O 1
ATOM 2026 N N . THR A 1 269 ? 24.987 0.802 6.904 1.00 89.44 269 THR A N 1
ATOM 2027 C CA . THR A 1 269 ? 24.645 1.702 5.790 1.00 89.44 269 THR A CA 1
ATOM 2028 C C . THR A 1 269 ? 25.501 2.971 5.812 1.00 89.44 269 THR A C 1
ATOM 2030 O O . THR A 1 269 ? 26.020 3.404 4.779 1.00 89.44 269 THR A O 1
ATOM 2033 N N . GLU A 1 270 ? 25.704 3.561 6.992 1.00 92.19 270 GLU A N 1
ATOM 2034 C CA . GLU A 1 270 ? 26.576 4.725 7.163 1.00 92.19 270 GLU A CA 1
ATOM 2035 C C . GLU A 1 270 ? 28.030 4.385 6.805 1.00 92.19 27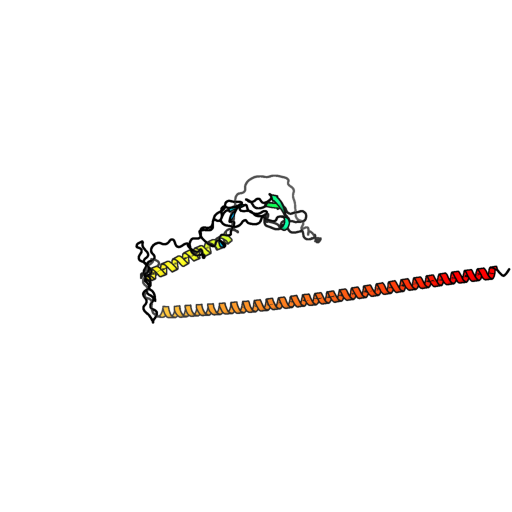0 GLU A C 1
ATOM 2037 O O . GLU A 1 270 ? 28.686 5.118 6.059 1.00 92.19 270 GLU A O 1
ATOM 2042 N N . THR A 1 271 ? 28.518 3.232 7.272 1.00 91.06 271 THR A N 1
ATOM 2043 C CA . THR A 1 271 ? 29.876 2.751 6.986 1.00 91.06 271 THR A CA 1
ATOM 2044 C C . THR A 1 271 ? 30.082 2.509 5.490 1.00 91.06 271 THR A C 1
ATOM 2046 O O . THR A 1 271 ? 31.121 2.872 4.933 1.00 91.06 271 THR A O 1
ATOM 2049 N N . GLU A 1 272 ? 29.103 1.911 4.812 1.00 91.56 272 GLU A N 1
ATOM 2050 C CA . GLU A 1 272 ? 29.146 1.686 3.368 1.00 91.56 272 GLU A CA 1
ATOM 2051 C C . GLU A 1 272 ? 29.160 3.007 2.591 1.00 91.56 272 GLU A C 1
ATOM 2053 O O . GLU A 1 272 ? 30.004 3.198 1.711 1.00 91.56 272 GLU A O 1
ATOM 2058 N N . THR A 1 273 ? 28.321 3.963 2.996 1.00 91.00 273 THR A N 1
ATOM 2059 C CA . THR A 1 273 ? 28.276 5.307 2.405 1.00 91.00 273 THR A CA 1
ATOM 2060 C C . THR A 1 273 ? 29.615 6.034 2.556 1.00 91.00 273 THR A C 1
ATOM 2062 O O . THR A 1 273 ? 30.107 6.642 1.602 1.00 91.00 273 THR A O 1
ATOM 2065 N N . GLN A 1 274 ? 30.249 5.963 3.733 1.00 91.31 274 GLN A N 1
ATOM 2066 C CA . GLN A 1 274 ? 31.574 6.555 3.948 1.00 91.31 274 GLN A CA 1
ATOM 2067 C C . GLN A 1 274 ? 32.644 5.903 3.063 1.00 91.31 274 GLN A C 1
ATOM 2069 O O . GLN A 1 274 ? 33.442 6.611 2.445 1.00 91.31 274 GLN A O 1
ATOM 2074 N N . ARG A 1 275 ? 32.642 4.568 2.945 1.00 92.88 275 ARG A N 1
ATOM 2075 C CA . ARG A 1 275 ? 33.570 3.844 2.058 1.00 92.88 275 ARG A CA 1
ATOM 2076 C C . ARG A 1 275 ? 33.392 4.243 0.599 1.00 92.88 275 ARG A C 1
ATOM 2078 O O . ARG A 1 275 ? 34.385 4.403 -0.105 1.00 92.88 275 ARG A O 1
ATOM 2085 N N . GLN A 1 276 ? 32.152 4.415 0.149 1.00 91.31 276 GLN A N 1
ATOM 2086 C CA . GLN A 1 276 ? 31.867 4.833 -1.219 1.00 91.31 276 GLN A CA 1
ATOM 2087 C C . GLN A 1 276 ? 32.398 6.245 -1.492 1.00 91.31 276 GLN A C 1
ATOM 2089 O O . GLN A 1 276 ? 33.161 6.428 -2.434 1.00 91.31 276 GLN A O 1
ATOM 2094 N N . ARG A 1 277 ? 32.143 7.201 -0.588 1.00 92.62 277 ARG A N 1
ATOM 2095 C CA . ARG A 1 277 ? 32.701 8.563 -0.686 1.00 92.62 277 ARG A CA 1
ATOM 2096 C C . ARG A 1 277 ? 34.229 8.587 -0.722 1.00 92.62 277 ARG A C 1
ATOM 2098 O O . ARG A 1 277 ? 34.804 9.448 -1.385 1.00 92.62 277 ARG A O 1
ATOM 2105 N N . HIS A 1 278 ? 34.888 7.690 0.013 1.00 91.88 278 HIS A N 1
ATOM 2106 C CA . HIS A 1 278 ? 36.346 7.581 -0.028 1.00 91.88 278 HIS A CA 1
ATOM 2107 C C . HIS A 1 278 ? 36.824 7.109 -1.406 1.00 91.88 278 HIS A C 1
ATOM 2109 O O . HIS A 1 278 ? 37.691 7.750 -1.990 1.00 91.88 278 HIS A O 1
ATOM 2115 N N . ARG A 1 279 ? 36.204 6.060 -1.970 1.00 92.25 279 ARG A N 1
ATOM 2116 C CA . ARG A 1 279 ? 36.539 5.577 -3.322 1.00 92.25 279 ARG A CA 1
ATOM 2117 C C . ARG A 1 279 ? 36.308 6.633 -4.398 1.00 92.25 279 ARG A C 1
ATOM 2119 O O . ARG A 1 279 ? 37.134 6.766 -5.297 1.00 92.25 279 ARG A O 1
ATOM 2126 N N . ASP A 1 280 ? 35.211 7.379 -4.308 1.00 91.81 280 ASP A N 1
ATOM 2127 C CA . ASP A 1 280 ? 34.900 8.434 -5.277 1.00 91.81 280 ASP A CA 1
ATOM 2128 C C . ASP A 1 280 ? 35.973 9.531 -5.240 1.00 91.81 280 ASP A C 1
ATOM 2130 O O . ASP A 1 280 ? 36.481 9.942 -6.283 1.00 91.81 280 ASP A O 1
ATOM 2134 N N . ARG A 1 281 ? 36.398 9.936 -4.035 1.00 92.62 281 ARG A N 1
ATOM 2135 C CA . ARG A 1 281 ? 37.483 10.909 -3.848 1.00 92.62 281 ARG A CA 1
ATOM 2136 C C . ARG A 1 281 ? 38.831 10.395 -4.360 1.00 92.62 281 ARG A C 1
ATOM 2138 O O . ARG A 1 281 ? 39.575 11.165 -4.969 1.00 92.62 281 ARG A O 1
ATOM 2145 N N . ASP A 1 282 ? 39.153 9.124 -4.136 1.00 90.75 282 ASP A N 1
ATOM 2146 C CA . ASP A 1 282 ? 40.383 8.518 -4.664 1.00 90.75 282 ASP A CA 1
ATOM 2147 C C . ASP A 1 282 ? 40.371 8.516 -6.201 1.00 90.75 282 ASP A C 1
ATOM 2149 O O . ASP A 1 282 ? 41.349 8.918 -6.833 1.00 90.75 282 ASP A O 1
ATOM 2153 N N . THR A 1 283 ? 39.229 8.157 -6.796 1.00 89.56 283 THR A N 1
ATOM 2154 C CA . THR A 1 283 ? 39.024 8.138 -8.254 1.00 89.56 283 THR A CA 1
ATOM 2155 C C . THR A 1 283 ? 39.147 9.537 -8.859 1.00 89.56 283 THR A C 1
ATOM 2157 O O . THR A 1 283 ? 39.793 9.726 -9.894 1.00 89.56 283 THR A O 1
ATOM 2160 N N . GLU A 1 284 ? 38.558 10.545 -8.212 1.00 91.50 284 GLU A N 1
ATOM 2161 C CA . GLU A 1 284 ? 38.667 11.945 -8.630 1.00 91.50 284 GLU A CA 1
ATOM 2162 C C . GLU A 1 284 ? 40.125 12.424 -8.581 1.00 91.50 284 GLU A C 1
ATOM 2164 O O . GLU A 1 284 ? 40.623 13.007 -9.548 1.00 91.50 284 GLU A O 1
ATOM 2169 N N . THR A 1 285 ? 40.834 12.092 -7.498 1.00 90.94 285 THR A N 1
ATOM 2170 C CA . THR A 1 285 ? 42.250 12.435 -7.313 1.00 90.94 285 THR A CA 1
ATOM 2171 C C . THR A 1 285 ? 43.129 11.792 -8.388 1.00 90.94 285 THR A C 1
ATOM 2173 O O . THR A 1 285 ? 44.012 12.446 -8.947 1.00 90.94 285 THR A O 1
ATOM 2176 N N . GLU A 1 286 ? 42.902 10.517 -8.709 1.00 91.31 286 GLU A N 1
ATOM 2177 C CA . GLU A 1 286 ? 43.641 9.812 -9.761 1.00 91.31 286 GLU A CA 1
ATOM 2178 C C . GLU A 1 286 ? 43.369 10.411 -11.145 1.00 91.31 286 GLU A C 1
ATOM 2180 O O . GLU A 1 286 ? 44.301 10.670 -11.912 1.00 91.31 286 GLU A O 1
ATOM 2185 N N . THR A 1 287 ? 42.104 10.727 -11.431 1.00 90.69 287 THR A N 1
ATOM 2186 C CA . THR A 1 287 ? 41.702 11.373 -12.686 1.00 90.69 287 THR A CA 1
ATOM 2187 C C . THR A 1 287 ? 42.373 12.736 -12.849 1.00 90.69 287 THR A C 1
ATOM 2189 O O . THR A 1 287 ? 42.849 13.070 -13.936 1.00 90.69 287 THR A O 1
ATOM 2192 N N . GLN A 1 288 ? 42.439 13.531 -11.778 1.00 90.88 288 GLN A N 1
ATOM 2193 C CA . GLN A 1 288 ? 43.097 14.834 -11.801 1.00 90.88 288 GLN A CA 1
ATOM 2194 C C . GLN A 1 288 ? 44.598 14.697 -12.084 1.00 90.88 288 GLN A C 1
ATOM 2196 O O . GLN A 1 288 ? 45.097 15.330 -13.011 1.00 90.88 288 GLN A O 1
ATOM 2201 N N . ARG A 1 289 ? 45.288 13.773 -11.401 1.00 92.12 289 ARG A N 1
ATOM 2202 C CA . ARG A 1 289 ? 46.711 13.482 -11.662 1.00 92.12 289 ARG A CA 1
ATOM 2203 C C . ARG A 1 289 ? 46.975 13.049 -13.104 1.00 92.12 289 ARG A C 1
ATOM 2205 O O . ARG A 1 289 ? 48.012 13.402 -13.664 1.00 92.12 289 ARG A O 1
ATOM 2212 N N . HIS A 1 290 ? 46.071 12.272 -13.706 1.00 91.06 290 HIS A N 1
ATOM 2213 C CA . HIS A 1 290 ? 46.202 11.876 -15.109 1.00 91.06 290 HIS A CA 1
ATOM 2214 C C . HIS A 1 290 ? 46.094 13.086 -16.044 1.00 91.06 290 HIS A C 1
ATOM 2216 O O . HIS A 1 290 ? 46.938 13.255 -16.922 1.00 91.06 290 HIS A O 1
ATOM 2222 N N . ARG A 1 291 ? 45.108 13.968 -15.824 1.00 91.19 291 ARG A N 1
ATOM 2223 C CA . ARG A 1 291 ? 44.952 15.199 -16.621 1.00 91.19 291 ARG A CA 1
ATOM 2224 C C . ARG A 1 291 ? 46.159 16.125 -16.504 1.00 91.19 291 ARG A C 1
ATOM 2226 O O . ARG A 1 291 ? 46.581 16.689 -17.514 1.00 91.19 291 ARG A O 1
ATOM 2233 N N . ASP A 1 292 ? 46.718 16.265 -15.307 1.00 92.12 292 ASP A N 1
ATOM 2234 C CA . ASP A 1 292 ? 47.903 17.095 -15.084 1.00 92.12 292 ASP A CA 1
ATOM 2235 C C . ASP A 1 292 ? 49.108 16.531 -15.851 1.00 92.12 292 ASP A C 1
ATOM 2237 O O . ASP A 1 292 ? 49.772 17.262 -16.586 1.00 92.12 292 ASP A O 1
ATOM 2241 N N . ARG A 1 293 ? 49.329 15.208 -15.790 1.00 91.69 293 ARG A N 1
ATOM 2242 C CA . ARG A 1 293 ? 50.396 14.532 -16.550 1.00 91.69 293 ARG A CA 1
ATOM 2243 C C . ARG A 1 293 ? 50.209 14.660 -18.068 1.00 91.69 293 ARG A C 1
ATOM 2245 O O . ARG A 1 293 ? 51.189 14.865 -18.787 1.00 91.69 293 ARG A O 1
ATOM 2252 N N . ASP A 1 294 ? 48.980 14.552 -18.571 1.00 91.31 294 ASP A N 1
ATOM 2253 C CA . ASP A 1 294 ? 48.684 14.743 -19.998 1.00 91.31 294 ASP A CA 1
ATOM 2254 C C . ASP A 1 294 ? 48.964 16.182 -20.446 1.00 91.31 294 ASP A C 1
ATOM 2256 O O . ASP A 1 294 ? 49.488 16.413 -21.540 1.00 91.31 294 ASP A O 1
ATOM 2260 N N . THR A 1 295 ? 48.623 17.152 -19.596 1.00 91.06 295 THR A N 1
ATOM 2261 C CA . THR A 1 295 ? 48.866 18.577 -19.848 1.00 91.06 295 THR A CA 1
ATOM 2262 C C . THR A 1 295 ? 50.363 18.859 -19.895 1.00 91.06 295 THR A C 1
ATOM 2264 O O . THR A 1 295 ? 50.841 19.397 -20.892 1.00 91.06 295 THR A O 1
ATOM 2267 N N . GLU A 1 296 ? 51.114 18.382 -18.902 1.00 92.81 296 GLU A N 1
ATOM 2268 C CA . GLU A 1 296 ? 52.573 18.505 -18.854 1.00 92.81 296 GLU A CA 1
ATOM 2269 C C . GLU A 1 296 ? 53.236 17.863 -20.084 1.00 92.81 296 GLU A C 1
ATOM 2271 O O . GLU A 1 296 ? 54.142 18.427 -20.698 1.00 92.81 296 GLU A O 1
ATOM 2276 N N . THR A 1 297 ? 52.754 16.690 -20.505 1.00 91.00 297 THR A N 1
ATOM 2277 C CA . THR A 1 297 ? 53.276 16.001 -21.693 1.00 91.00 297 THR A CA 1
ATOM 2278 C C . THR A 1 297 ? 53.024 16.818 -22.963 1.00 91.00 297 THR A C 1
ATOM 2280 O O . THR A 1 297 ? 53.928 16.974 -23.786 1.00 91.00 297 THR A O 1
ATOM 2283 N N . ARG A 1 298 ? 51.821 17.387 -23.123 1.00 90.31 298 ARG A N 1
ATOM 2284 C CA . ARG A 1 298 ? 51.488 18.265 -24.259 1.00 90.31 298 ARG A CA 1
ATOM 2285 C C . ARG A 1 298 ? 52.338 19.531 -24.290 1.00 90.31 298 ARG A C 1
ATOM 2287 O O . ARG A 1 298 ? 52.741 19.943 -25.374 1.00 90.31 298 ARG A O 1
ATOM 2294 N N . GLU A 1 299 ? 52.604 20.140 -23.139 1.00 91.06 299 GLU A N 1
ATOM 2295 C CA . GLU A 1 299 ? 53.467 21.321 -23.041 1.00 91.06 299 GLU A CA 1
ATOM 2296 C C . GLU A 1 299 ? 54.898 21.000 -23.474 1.00 91.06 299 GLU A C 1
ATOM 2298 O O . GLU A 1 299 ? 55.402 21.637 -24.395 1.00 91.06 299 GLU A O 1
ATOM 2303 N N . ARG A 1 300 ? 55.493 19.912 -22.963 1.00 89.56 300 ARG A N 1
ATOM 2304 C CA . ARG A 1 300 ? 56.831 19.475 -23.405 1.00 89.56 300 ARG A CA 1
ATOM 2305 C C . ARG A 1 3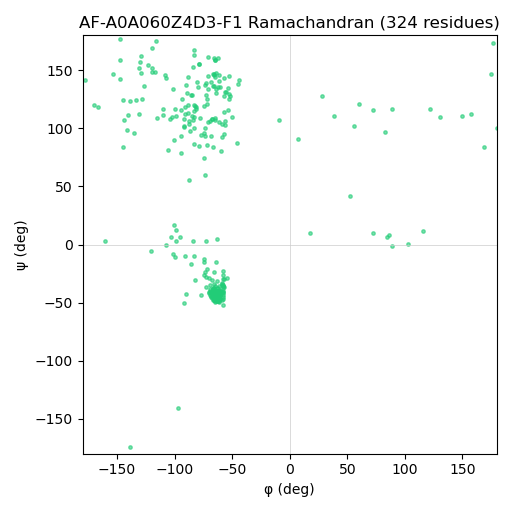00 ? 56.915 19.199 -24.908 1.00 89.56 300 ARG A C 1
ATOM 2307 O O . ARG A 1 300 ? 57.971 19.395 -25.510 1.00 89.56 300 ARG A O 1
ATOM 2314 N N . HIS A 1 301 ? 55.843 18.687 -25.518 1.00 88.81 301 HIS A N 1
ATOM 2315 C CA . HIS A 1 301 ? 55.792 18.505 -26.970 1.00 88.81 301 HIS A CA 1
ATOM 2316 C C . HIS A 1 301 ? 55.796 19.847 -27.708 1.00 88.81 301 HIS A C 1
ATOM 2318 O O . HIS A 1 301 ? 56.589 20.004 -28.634 1.00 88.81 301 HIS A O 1
ATOM 2324 N N . ARG A 1 302 ? 54.993 20.826 -27.264 1.00 88.94 302 ARG A N 1
ATOM 2325 C CA . ARG A 1 302 ? 55.000 22.178 -27.848 1.00 88.94 302 ARG A CA 1
ATOM 2326 C C . ARG A 1 302 ? 56.359 22.860 -27.727 1.00 88.94 302 ARG A C 1
ATOM 2328 O O . ARG A 1 302 ? 56.810 23.458 -28.701 1.00 88.94 302 ARG A O 1
ATOM 2335 N N . ASP A 1 303 ? 57.016 22.752 -26.576 1.00 90.38 303 ASP A N 1
ATOM 2336 C CA . ASP A 1 303 ? 58.340 23.351 -26.371 1.00 90.38 303 ASP A CA 1
ATOM 2337 C C . ASP A 1 303 ? 59.367 22.735 -27.327 1.00 90.38 303 ASP A C 1
ATOM 2339 O O . ASP A 1 303 ? 60.077 23.449 -28.035 1.00 90.38 303 ASP A O 1
ATOM 2343 N N . ARG A 1 304 ? 59.373 21.399 -27.452 1.00 89.31 304 ARG A N 1
ATOM 2344 C CA . ARG A 1 304 ? 60.259 20.690 -28.390 1.00 89.31 304 ARG A CA 1
ATOM 2345 C C . ARG A 1 304 ? 60.001 21.079 -29.851 1.00 89.31 304 ARG A C 1
ATOM 2347 O O . ARG A 1 304 ? 60.958 21.199 -30.623 1.00 89.31 304 ARG A O 1
ATOM 2354 N N . ASP A 1 305 ? 58.743 21.253 -30.250 1.00 87.38 305 ASP A N 1
ATOM 2355 C CA . ASP A 1 305 ? 58.394 21.691 -31.607 1.00 87.38 305 ASP A CA 1
ATOM 2356 C C . ASP A 1 305 ? 58.883 23.125 -31.866 1.00 87.38 305 ASP A C 1
ATOM 2358 O O . ASP A 1 305 ? 59.497 23.389 -32.904 1.00 87.38 305 ASP A O 1
ATOM 2362 N N . THR A 1 306 ? 58.705 24.016 -30.885 1.00 86.94 306 THR A N 1
ATOM 2363 C CA . THR A 1 306 ? 59.176 25.412 -30.924 1.00 86.94 306 THR A CA 1
ATOM 2364 C C . THR A 1 306 ? 60.703 25.483 -31.044 1.00 86.94 306 THR A C 1
ATOM 2366 O O . THR A 1 306 ? 61.231 26.206 -31.895 1.00 86.94 306 THR A O 1
ATOM 2369 N N . ASP A 1 307 ? 61.435 24.690 -30.258 1.00 86.81 307 ASP A N 1
ATOM 2370 C CA . ASP A 1 307 ? 62.899 24.597 -30.333 1.00 86.81 307 ASP A CA 1
ATOM 2371 C C . ASP A 1 307 ? 63.361 24.095 -31.706 1.00 86.81 307 ASP A C 1
ATOM 2373 O O . ASP A 1 307 ? 64.286 24.644 -32.315 1.00 86.81 307 ASP A O 1
ATOM 2377 N N . THR A 1 308 ? 62.689 23.064 -32.229 1.00 86.12 308 THR A N 1
ATOM 2378 C CA . THR A 1 308 ? 62.994 22.484 -33.543 1.00 86.12 308 THR A CA 1
ATOM 2379 C C . THR A 1 308 ? 62.773 23.503 -34.662 1.00 86.12 308 THR A C 1
ATOM 2381 O O . THR A 1 308 ? 63.583 23.605 -35.590 1.00 86.12 308 THR A O 1
ATOM 2384 N N . GLU A 1 309 ? 61.692 24.280 -34.594 1.00 86.00 309 GLU A N 1
ATOM 2385 C CA . GLU A 1 309 ? 61.416 25.349 -35.551 1.00 86.00 309 GLU A CA 1
ATOM 2386 C C . GLU A 1 309 ? 62.466 26.464 -35.473 1.00 86.00 309 GLU A C 1
ATOM 2388 O O . GLU A 1 309 ? 63.011 26.875 -36.503 1.00 86.00 309 GLU A O 1
ATOM 2393 N N . THR A 1 310 ? 62.835 26.878 -34.261 1.00 85.12 310 THR A N 1
ATOM 2394 C CA . THR A 1 310 ? 63.860 27.902 -34.013 1.00 85.12 310 THR A CA 1
ATOM 2395 C C . THR A 1 310 ? 65.225 27.485 -34.571 1.00 85.12 310 THR A C 1
ATOM 2397 O O . THR A 1 310 ? 65.906 28.274 -35.241 1.00 85.12 310 THR A O 1
ATOM 2400 N N . GLN A 1 311 ? 65.620 26.220 -34.386 1.00 85.81 311 GLN A N 1
ATOM 2401 C CA . GLN A 1 311 ? 66.847 25.676 -34.977 1.00 85.81 311 GLN A CA 1
ATOM 2402 C C . GLN A 1 311 ? 66.800 25.690 -36.509 1.00 85.81 311 GLN A C 1
ATOM 2404 O O . GLN A 1 311 ? 67.755 26.138 -37.150 1.00 85.81 311 GLN A O 1
ATOM 2409 N N . ARG A 1 312 ? 65.680 25.266 -37.114 1.00 83.94 312 ARG A N 1
ATOM 2410 C CA . ARG A 1 312 ? 65.500 25.305 -38.577 1.00 83.94 312 ARG A CA 1
ATOM 2411 C C . ARG A 1 312 ? 65.581 26.729 -39.126 1.00 83.94 312 ARG A C 1
ATOM 2413 O O . ARG A 1 312 ? 66.206 26.940 -40.166 1.00 83.94 312 ARG A O 1
ATOM 2420 N N . GLN A 1 313 ? 64.983 27.710 -38.450 1.00 83.19 313 GLN A N 1
ATOM 2421 C CA . GLN A 1 313 ? 65.065 29.119 -38.846 1.00 83.19 313 GLN A CA 1
ATOM 2422 C C . GLN A 1 313 ? 66.501 29.651 -38.756 1.00 83.19 313 GLN A C 1
ATOM 2424 O O . GLN A 1 313 ? 66.989 30.260 -39.709 1.00 83.19 313 GLN A O 1
ATOM 2429 N N . THR A 1 314 ? 67.209 29.347 -37.666 1.00 81.56 314 THR A N 1
ATOM 2430 C CA . THR A 1 314 ? 68.617 29.732 -37.473 1.00 81.56 314 THR A CA 1
ATOM 2431 C C . THR A 1 314 ? 69.516 29.121 -38.551 1.00 81.56 314 THR A C 1
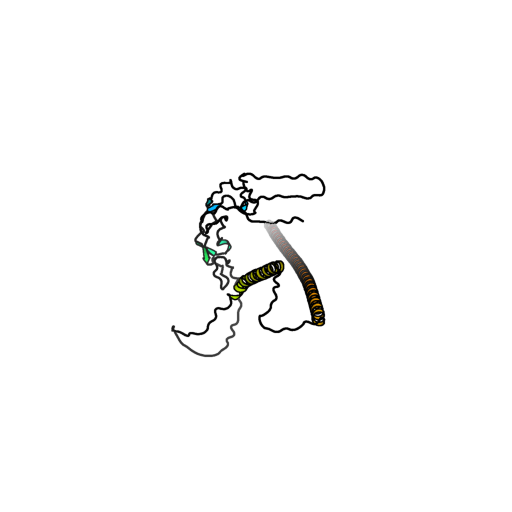ATOM 2433 O O . THR A 1 314 ? 70.372 29.800 -39.122 1.00 81.56 314 THR A O 1
ATOM 2436 N N . GLN A 1 315 ? 69.299 27.849 -38.899 1.00 80.50 315 GLN A N 1
ATOM 2437 C CA . GLN A 1 315 ? 70.040 27.169 -39.962 1.00 80.50 315 GLN A CA 1
ATOM 2438 C C . GLN A 1 315 ? 69.763 27.791 -41.339 1.00 80.50 315 GLN A C 1
ATOM 2440 O O . GLN A 1 315 ? 70.701 28.026 -42.101 1.00 80.50 315 GLN A O 1
ATOM 2445 N N . ARG A 1 316 ? 68.500 28.128 -41.644 1.00 79.31 316 ARG A N 1
ATOM 2446 C CA . ARG A 1 316 ? 68.128 28.859 -42.871 1.00 79.31 316 ARG A CA 1
ATOM 2447 C C . ARG A 1 316 ? 68.790 30.237 -42.938 1.00 79.31 316 ARG A C 1
ATOM 2449 O O . ARG A 1 316 ? 69.288 30.611 -43.997 1.00 79.31 316 ARG A O 1
ATOM 2456 N N . GLN A 1 317 ? 68.827 30.978 -41.829 1.00 77.88 317 GLN A N 1
ATOM 2457 C CA . GLN A 1 317 ? 69.512 32.273 -41.755 1.00 77.88 317 GLN A CA 1
ATOM 2458 C C . GLN A 1 317 ? 71.022 32.133 -41.978 1.00 77.88 317 GLN A C 1
ATOM 2460 O O . GLN A 1 317 ? 71.579 32.884 -42.776 1.00 77.88 317 GLN A O 1
ATOM 2465 N N . ARG A 1 318 ? 71.674 31.137 -41.361 1.00 74.12 318 ARG A N 1
ATOM 2466 C CA . ARG A 1 318 ? 73.094 30.833 -41.610 1.00 74.12 318 ARG A CA 1
ATOM 2467 C C . ARG A 1 318 ? 73.363 30.516 -43.083 1.00 74.12 318 ARG A C 1
ATOM 2469 O O . ARG A 1 318 ? 74.276 31.096 -43.658 1.00 74.12 318 ARG A O 1
ATOM 2476 N N . HIS A 1 319 ? 72.552 29.663 -43.712 1.00 72.44 319 HIS A N 1
ATOM 2477 C CA . HIS A 1 319 ? 72.698 29.328 -45.136 1.00 72.44 319 HIS A CA 1
ATOM 2478 C C . HIS A 1 319 ? 72.516 30.550 -46.049 1.00 72.44 319 HIS A C 1
ATOM 2480 O O . HIS A 1 319 ? 73.230 30.695 -47.037 1.00 72.44 319 HIS A O 1
ATOM 2486 N N . ARG A 1 320 ? 71.591 31.456 -45.701 1.00 69.25 320 ARG A N 1
ATOM 2487 C CA . ARG A 1 320 ? 71.381 32.720 -46.421 1.00 69.25 320 ARG A CA 1
ATOM 2488 C C . ARG A 1 320 ? 72.577 33.671 -46.273 1.00 69.25 320 ARG A C 1
ATOM 2490 O O . ARG A 1 320 ? 72.933 34.322 -47.243 1.00 69.25 320 ARG A O 1
ATOM 2497 N N . TYR A 1 321 ? 73.213 33.722 -45.102 1.00 59.19 321 TYR A N 1
ATOM 2498 C CA . TYR A 1 321 ? 74.406 34.546 -44.863 1.00 59.19 321 TYR A CA 1
ATOM 2499 C C . TYR A 1 321 ? 75.650 34.011 -45.594 1.00 59.19 321 TYR A C 1
ATOM 2501 O O . TYR A 1 321 ? 76.395 34.785 -46.184 1.00 59.19 321 TYR A O 1
ATOM 2509 N N . LEU A 1 322 ? 75.853 32.688 -45.596 1.00 62.19 322 LEU A N 1
ATOM 2510 C CA . LEU A 1 322 ? 76.955 32.028 -46.313 1.00 62.19 322 LEU A CA 1
ATOM 2511 C C . LEU A 1 322 ? 76.789 32.070 -47.844 1.00 62.19 322 LEU A C 1
ATOM 2513 O O . LEU A 1 322 ? 77.785 32.096 -48.558 1.00 62.19 322 LEU A O 1
ATOM 2517 N N . GLY A 1 323 ? 75.554 32.114 -48.354 1.00 58.84 323 GLY A N 1
ATOM 2518 C CA . GLY A 1 323 ? 75.266 32.239 -49.788 1.00 58.84 323 GLY A CA 1
ATOM 2519 C C . GLY A 1 323 ? 75.502 33.633 -50.386 1.00 58.84 323 GLY A C 1
ATOM 2520 O O . GLY A 1 323 ? 75.569 33.747 -51.602 1.00 58.84 323 GLY A O 1
ATOM 2521 N N . CYS A 1 324 ? 75.648 34.677 -49.564 1.00 55.06 324 CYS A N 1
ATOM 2522 C CA . CYS A 1 324 ? 75.972 36.040 -50.012 1.00 55.06 324 CYS A CA 1
ATOM 2523 C C . CYS A 1 324 ? 77.480 36.363 -49.947 1.00 55.06 324 CYS A C 1
ATOM 2525 O O . CYS A 1 324 ? 77.858 37.516 -50.130 1.00 55.06 324 CYS A O 1
ATOM 2527 N N . ALA A 1 325 ? 78.332 35.379 -49.631 1.00 52.69 325 ALA A N 1
ATOM 2528 C CA . ALA A 1 325 ? 79.777 35.553 -49.450 1.00 52.69 325 ALA A CA 1
ATOM 2529 C C . ALA A 1 325 ? 80.625 35.125 -50.671 1.00 52.69 325 ALA A C 1
ATOM 2531 O O . ALA A 1 325 ? 81.831 34.933 -50.526 1.00 52.69 325 ALA A O 1
ATOM 2532 N N . PHE A 1 326 ? 80.011 34.981 -51.849 1.00 46.97 326 PHE A N 1
ATOM 2533 C CA . PHE A 1 326 ? 80.675 34.714 -53.130 1.00 46.97 326 PHE A CA 1
ATOM 2534 C C . PHE A 1 326 ? 80.265 35.745 -54.177 1.00 46.97 326 PHE A C 1
ATOM 2536 O O . PHE A 1 326 ? 79.063 36.099 -54.199 1.00 46.97 326 PHE A O 1
#

Foldseek 3Di:
DDDDDDDDDDDDLDQDDDDDPDDDDRDRDDPDDDPPFPQPPPDDDQDAQWDAKQWAWPDQSVRDRGDPDPIDIDGADPQFIGQHRGHDHTHGADDLVVLQFDFPAPADNNGHTFTAAHHPQWHDDPPDRDSNHRTHGPDPPPPDPPPPPDDDDDDDDDDDDDDDDDDDDDDPDDPPVVVCCVVVVVVVVVVVVVVVVVQVVCVVVVRHPDPPPVDDDDDDDDPVVVVVVVVVVVVVVVVVVVVVVVVVVVVVVVVVVVVVVVVVVVVVVVVVVVVVVVVVVVVVVVVVVVVVVVVVVVVVVVVVVVVVVVVVVVVVVVVVVVVVPD

Sequence (326 aa):
SCVCVCVCVCVCVCVCVCVSLFVSLICVCVCSGGTVAVQCRWGEGCVCLECPSGQEPIKACWQVEGPGEAIRCQSCPAGTFSDSYDSDQCRPHSSCGVLNKKVVTSGTSHSDAVCGDCLYGFHATAGRTASTLACVRAPPAQSTHVRVVRTVDKGSTGSGGLPVNGTAVRSPEEKSTEYAVFALVPIFCVMGLLGILICNILKKKGYNCTAEKEGGDEENATPQKEGERERHRERHRERHRERHRERETQRETETERETQRERHRERDTETETQRQRHRDRDTETETQRHRDRDTETRERHRDRDTDTETQRQTQRQRHRYLGCAF